Protein 2AHE (pdb70)

Organism: Homo sapiens (NCBI:txid9606)

Secondary structure (DSSP, 8-state):
---EEEEEEB-TTSSSB-S-HHHHHHHHHHHHHT---EEEEE-TTS--HHHHHHSTTPPSPEEEETTEEE--HHHHHHHHHHHS-TTTS---S-SSGGGGTTTTTHHHHHHHHHH---GGGHHHHHHHHHHHHHHHHHHHHS-----SBTTBSS--HHHHHHHHHHHHHHHHHHHHH-----TT-HHHHHHHHHHHT-HHHHTTSPPHHHHHHHTTTTSPP-PPP---

Sequence (228 aa):
EPLIELFVKAGSDGESIGNCPFSQRLFMILWLKGVVFSVTTVDLKRKPADLQNLAPGTHPPFITFNSEVKTDVNKIEEFLEEVLCPPKYLKLSPKHPESNTAGMDIFAKFSAYIKNSRPEANEALERGLLKTLQKLDEYLNSPLSTRKFLDGNEMTLADCNLLPKLHIVKVVAKKYRNFDIPKEMTGIWRYLTNAYSRDEFTNTCPSDKEVEIAYSDVAKRLPSKVPK

GO terms:
  GO:0005515 protein binding (F, IPI)
  GO:0005254 chloride channel activity (F, TAS)
  GO:0005813 centrosome (C, IDA)
  GO:0005886 plasma membrane (C, IDA)
  GO:0045177 apical part of cell (C, IDA)
  GO:0048471 perinuclear region of cytoplasm (C, IDA)
  GO:0005737 cytoplasm (C, IDA)
  GO:0005739 mitochondrion (C, IDA)
  GO:0005829 cytosol (C, IDA)
  GO:0005902 microvillus (C, IDA)
  GO:0005911 cell-cell junction (C, IDA)
  GO:0009986 cell surface (C, IDA)
  GO:0015630 microtubule cytoskeleton (C, IDA)
  GO:0016363 nuclear matrix (C, IDA)
  GO:0030496 midbody (C, IDA)
  GO:0030336 negative regulation of cell migration (P, IDA)
  GO:0070161 anchoring junction (C, EXP)
  GO:0005886 plasma membrane (C, EXP)
  GO:0015629 actin cytoskeleton (C, TAS)
  GO:0030154 cell differentiation (P, TAS)

Structure (mmCIF, N/CA/C/O backbone):
data_2AHE
#
_entry.id   2AHE
#
_cell.length_a   77.717
_cell.length_b   79.478
_cell.length_c   42.600
_cell.angle_alpha   90.00
_cell.angle_beta   90.00
_cell.angle_gamma   90.00
#
_symmetry.space_group_name_H-M   'P 21 21 2'
#
loop_
_entity.id
_entity.type
_entity.pdbx_description
1 polymer 'Chloride intracellular channel protein 4'
2 water water
#
loop_
_atom_site.group_PDB
_atom_site.id
_atom_site.type_symbol
_atom_site.label_atom_id
_atom_site.label_alt_id
_atom_site.label_comp_id
_atom_site.label_asym_id
_atom_site.label_entity_id
_atom_site.label_seq_id
_atom_site.pdbx_PDB_ins_code
_atom_site.Cartn_x
_atom_site.Cartn_y
_atom_site.Cartn_z
_atom_site.occupancy
_atom_site.B_iso_or_equiv
_atom_site.auth_seq_id
_atom_site.auth_comp_id
_atom_site.auth_asym_id
_atom_site.auth_atom_id
_atom_site.pdbx_PDB_model_num
ATOM 1 N N . GLU A 1 16 ? 62.140 16.722 52.576 1.00 38.01 16 GLU A N 1
ATOM 2 C CA . GLU A 1 16 ? 62.250 16.714 51.101 1.00 37.74 16 GLU A CA 1
ATOM 3 C C . GLU A 1 16 ? 62.746 18.053 50.622 1.00 37.28 16 GLU A C 1
ATOM 4 O O . GLU A 1 16 ? 62.689 19.039 51.361 1.00 38.82 16 GLU A O 1
ATOM 10 N N . PRO A 1 17 ? 63.207 18.120 49.367 1.00 35.51 17 PRO A N 1
ATOM 11 C CA . PRO A 1 17 ? 63.614 19.404 48.839 1.00 34.45 17 PRO A CA 1
ATOM 12 C C . PRO A 1 17 ? 62.414 20.330 48.628 1.00 33.47 17 PRO A C 1
ATOM 13 O O . PRO A 1 17 ? 61.281 19.879 48.597 1.00 34.14 17 PRO A O 1
ATOM 17 N N . LEU A 1 18 ? 62.673 21.618 48.616 1.00 32.90 18 LEU A N 1
ATOM 18 C CA . LEU A 1 18 ? 61.662 22.631 48.351 1.00 32.27 18 LEU A CA 1
ATOM 19 C C . LEU A 1 18 ? 61.583 22.895 46.845 1.00 31.49 18 LEU A C 1
ATOM 20 O O . LEU A 1 18 ? 62.515 23.446 46.258 1.00 30.74 18 LEU A O 1
ATOM 25 N N . ILE A 1 19 ? 60.453 22.508 46.239 1.00 29.62 19 ILE A N 1
ATOM 26 C CA . ILE A 1 19 ? 60.247 22.604 44.780 1.00 29.40 19 ILE A CA 1
ATOM 27 C C . ILE A 1 19 ? 59.029 23.466 44.425 1.00 28.74 19 ILE A C 1
ATOM 28 O O . ILE A 1 19 ? 57.913 23.202 44.893 1.00 28.39 19 ILE A O 1
ATOM 33 N N . GLU A 1 20 ? 59.244 24.467 43.567 1.00 27.58 20 GLU A N 1
ATOM 34 C CA . GLU A 1 20 ? 58.177 25.267 43.010 1.00 28.61 20 GLU A CA 1
ATOM 35 C C . GLU A 1 20 ? 58.281 25.172 41.472 1.00 27.62 20 GLU A C 1
ATOM 36 O O . GLU A 1 20 ? 59.360 25.401 40.907 1.00 27.38 20 GLU A O 1
ATOM 42 N N . LEU A 1 21 ? 57.168 24.849 40.842 1.00 27.04 21 LEU A N 1
ATOM 43 C CA . LEU A 1 21 ? 57.024 24.748 39.429 1.00 27.10 21 LEU A CA 1
ATOM 44 C C . LEU A 1 21 ? 56.319 25.996 38.929 1.00 26.38 21 LEU A C 1
ATOM 45 O O . LEU A 1 21 ? 55.220 26.371 39.408 1.00 25.48 21 LEU A O 1
ATOM 50 N N . PHE A 1 22 ? 56.946 26.664 37.971 1.00 26.11 22 PHE A N 1
ATOM 51 C CA . PHE A 1 22 ? 56.346 27.835 37.347 1.00 27.44 22 PHE A CA 1
ATOM 52 C C . PHE A 1 22 ? 55.917 27.485 35.955 1.00 27.56 22 PHE A C 1
ATOM 53 O O . PHE A 1 22 ? 56.764 27.076 35.131 1.00 26.16 22 PHE A O 1
ATOM 61 N N . VAL A 1 23 ? 54.622 27.697 35.691 1.00 28.40 23 VAL A N 1
ATOM 62 C CA . VAL A 1 23 ? 54.011 27.317 34.410 1.00 29.82 23 VAL A CA 1
ATOM 63 C C . VAL A 1 23 ? 53.362 28.518 33.743 1.00 31.26 23 VAL A C 1
ATOM 64 O O . VAL A 1 23 ? 53.087 29.545 34.368 1.00 30.04 23 VAL A O 1
ATOM 68 N N . LYS A 1 24 ? 53.111 28.388 32.444 1.00 33.27 24 LYS A N 1
ATOM 69 C CA . LYS A 1 24 ? 52.380 29.410 31.697 1.00 33.21 24 LYS A CA 1
ATOM 70 C C . LYS A 1 24 ? 50.919 29.523 32.120 1.00 33.24 24 LYS A C 1
ATOM 71 O O . LYS A 1 24 ? 50.195 28.510 32.166 1.00 32.43 24 LYS A O 1
ATOM 77 N N . ALA A 1 25 ? 50.484 30.761 32.389 1.00 33.77 25 ALA A N 1
ATOM 78 C CA . ALA A 1 25 ? 49.085 31.070 32.645 1.00 33.90 25 ALA A CA 1
ATOM 79 C C . ALA A 1 25 ? 48.245 31.060 31.386 1.00 33.71 25 ALA A C 1
ATOM 80 O O . ALA A 1 25 ? 48.742 31.345 30.284 1.00 33.63 25 ALA A O 1
ATOM 82 N N . GLY A 1 26 ? 46.971 30.751 31.576 1.00 33.70 26 GLY A N 1
ATOM 83 C CA . GLY A 1 26 ? 45.985 30.752 30.530 1.00 35.24 26 GLY A CA 1
ATOM 84 C C . GLY A 1 26 ? 45.415 32.130 30.232 1.00 35.67 26 GLY A C 1
ATOM 85 O O . GLY A 1 26 ? 45.912 33.138 30.728 1.00 35.81 26 GLY A O 1
ATOM 86 N N . SER A 1 27 ? 44.362 32.142 29.423 1.00 36.69 27 SER A N 1
ATOM 87 C CA . SER A 1 27 ? 43.871 33.369 28.788 1.00 37.94 27 SER A CA 1
ATOM 88 C C . SER A 1 27 ? 43.346 34.381 29.794 1.00 38.79 27 SER A C 1
ATOM 89 O O . SER A 1 27 ? 43.309 35.586 29.488 1.00 40.55 27 SER A O 1
ATOM 92 N N . ASP A 1 28 ? 42.925 33.909 30.969 1.00 39.16 28 ASP A N 1
ATOM 93 C CA . ASP A 1 28 ? 42.497 34.802 32.041 1.00 39.11 28 ASP A CA 1
ATOM 94 C C . ASP A 1 28 ? 43.655 35.296 32.930 1.00 39.65 28 ASP A C 1
ATOM 95 O O . ASP A 1 28 ? 43.409 35.962 33.948 1.00 40.76 28 ASP A O 1
ATOM 100 N N . GLY A 1 29 ? 44.903 34.981 32.553 1.00 38.31 29 GLY A N 1
ATOM 101 C CA . GLY A 1 29 ? 46.108 35.356 33.347 1.00 37.86 29 GLY A CA 1
ATOM 102 C C . GLY A 1 29 ? 46.332 34.618 34.673 1.00 37.39 29 GLY A C 1
ATOM 103 O O . GLY A 1 29 ? 47.313 34.883 35.379 1.00 36.45 29 GLY A O 1
ATOM 104 N N . GLU A 1 30 ? 45.437 33.689 35.008 1.00 36.47 30 GLU A N 1
ATOM 105 C CA . GLU A 1 30 ? 45.512 32.964 36.255 1.00 37.29 30 GLU A CA 1
ATOM 106 C C . GLU A 1 30 ? 45.480 31.417 36.098 1.00 36.60 30 GLU A C 1
ATOM 107 O O . GLU A 1 30 ? 46.198 30.701 36.825 1.00 35.90 30 GLU A O 1
ATOM 113 N N . SER A 1 31 ? 44.652 30.921 35.175 1.00 35.88 31 SER A N 1
ATOM 114 C CA . SER A 1 31 ? 44.451 29.476 34.982 1.00 35.17 31 SER A CA 1
ATOM 115 C C . SER A 1 31 ? 45.742 28.851 34.488 1.00 34.25 31 SER A C 1
ATOM 116 O O . SER A 1 31 ? 46.646 29.539 34.054 1.00 34.22 31 SER A O 1
ATOM 119 N N . ILE A 1 32 ? 45.839 27.528 34.541 1.00 34.33 32 ILE A N 1
ATOM 120 C CA . ILE A 1 32 ? 46.952 26.874 33.854 1.00 33.50 32 ILE A CA 1
ATOM 121 C C . ILE A 1 32 ? 46.736 26.917 32.337 1.00 31.61 32 ILE A C 1
ATOM 122 O O . ILE A 1 32 ? 45.731 26.489 31.838 1.00 33.80 32 ILE A O 1
ATOM 127 N N . GLY A 1 33 ? 47.676 27.504 31.622 1.00 30.73 33 GLY A N 1
ATOM 128 C CA . GLY A 1 33 ? 47.535 27.666 30.181 1.00 30.56 33 GLY A CA 1
ATOM 129 C C . GLY A 1 33 ? 47.997 26.477 29.346 1.00 29.58 33 GLY A C 1
ATOM 130 O O . GLY A 1 33 ? 48.490 25.477 29.868 1.00 28.01 33 GLY A O 1
ATOM 131 N N . ASN A 1 34 ? 47.884 26.628 28.028 1.00 28.42 34 ASN A N 1
ATOM 132 C CA . ASN A 1 34 ? 48.382 25.629 27.104 1.00 28.65 34 ASN A CA 1
ATOM 133 C C . ASN A 1 34 ? 49.899 25.607 27.044 1.00 27.86 34 ASN A C 1
ATOM 134 O O . ASN A 1 34 ? 50.528 26.619 26.732 1.00 28.59 34 ASN A O 1
ATOM 139 N N . CYS A 1 35 ? 50.501 24.441 27.325 1.00 27.26 35 CYS A N 1
ATOM 140 C CA . CYS A 1 35 ? 51.937 24.285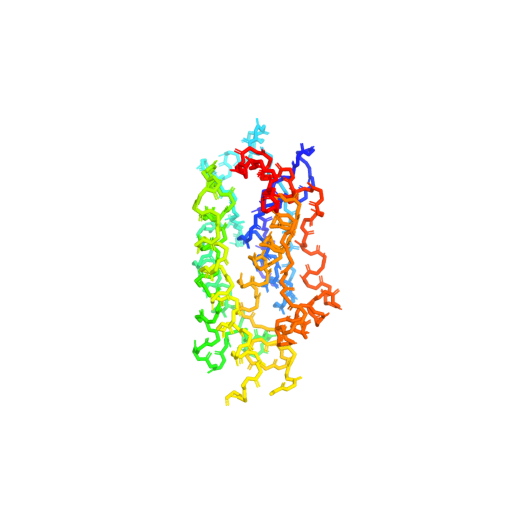 27.250 1.00 26.14 35 CYS A CA 1
ATOM 141 C C . CYS A 1 35 ? 52.250 22.821 27.583 1.00 24.47 35 CYS A C 1
ATOM 142 O O . CYS A 1 35 ? 52.072 22.433 28.740 1.00 23.90 35 CYS A O 1
ATOM 145 N N . PRO A 1 36 ? 52.689 22.033 26.587 1.00 23.54 36 PRO A N 1
ATOM 146 C CA . PRO A 1 36 ? 53.008 20.592 26.802 1.00 23.13 36 PRO A CA 1
ATOM 147 C C . PRO A 1 36 ? 54.222 20.379 27.684 1.00 23.27 36 PRO A C 1
ATOM 148 O O . PRO A 1 36 ? 54.334 19.334 28.328 1.00 22.54 36 PRO A O 1
ATOM 152 N N . PHE A 1 37 ? 55.107 21.374 27.758 1.00 21.51 37 PHE A N 1
ATOM 153 C CA . PHE A 1 37 ? 56.279 21.284 28.613 1.00 22.89 37 PHE A CA 1
ATOM 154 C C . PHE A 1 37 ? 55.938 21.482 30.086 1.00 22.09 37 PHE A C 1
ATOM 155 O O . PHE A 1 37 ? 56.458 20.783 30.936 1.00 20.19 37 PHE A O 1
ATOM 163 N N . SER A 1 38 ? 55.101 22.474 30.388 1.00 21.99 38 SER A N 1
ATOM 164 C CA . SER A 1 38 ? 54.573 22.667 31.727 1.00 22.05 38 SER A CA 1
ATOM 165 C C . SER A 1 38 ? 53.883 21.386 32.254 1.00 21.63 38 SER A C 1
ATOM 166 O O . SER A 1 38 ? 54.143 20.947 33.366 1.00 19.30 38 SER A O 1
ATOM 169 N N . GLN A 1 39 ? 53.027 20.832 31.425 1.00 19.64 39 GLN A N 1
ATOM 170 C CA . GLN A 1 39 ? 52.222 19.682 31.843 1.00 20.06 39 GLN A CA 1
ATOM 171 C C . GLN A 1 39 ? 53.124 18.496 32.099 1.00 18.88 39 GLN A C 1
ATOM 172 O O . GLN A 1 39 ? 52.929 17.796 33.088 1.00 19.97 39 GLN A O 1
ATOM 178 N N . ARG A 1 40 ? 54.094 18.256 31.225 1.00 19.30 40 ARG A N 1
ATOM 179 C CA . ARG A 1 40 ? 55.105 17.173 31.396 1.00 19.91 40 ARG A CA 1
ATOM 180 C C . ARG A 1 40 ? 55.749 17.290 32.783 1.00 20.03 40 ARG A C 1
ATOM 181 O O . ARG A 1 40 ? 55.864 16.315 33.523 1.00 19.61 40 ARG A O 1
ATOM 189 N N . LEU A 1 41 ? 56.230 18.505 33.128 1.00 19.70 41 LEU A N 1
ATOM 190 C CA . LEU A 1 41 ? 56.899 18.628 34.446 1.00 19.72 41 LEU A CA 1
ATOM 191 C C . LEU A 1 41 ? 55.957 18.449 35.634 1.00 18.08 41 LEU A C 1
ATOM 192 O O . LEU A 1 41 ? 56.330 17.878 36.632 1.00 18.97 41 LEU A O 1
ATOM 197 N N . PHE A 1 42 ? 54.770 18.987 35.529 1.00 20.10 42 PHE A N 1
ATOM 198 C CA . PHE A 1 42 ? 53.707 18.817 36.517 1.00 18.91 42 PHE A CA 1
ATOM 199 C C . PHE A 1 42 ? 53.449 17.291 36.722 1.00 19.46 42 PHE A C 1
ATOM 200 O O . PHE A 1 42 ? 53.497 16.831 37.840 1.00 18.49 42 PHE A O 1
ATOM 208 N N . MET A 1 43 ? 53.283 16.527 35.633 1.00 18.66 43 MET A N 1
ATOM 209 C CA . MET A 1 43 ? 53.108 15.073 35.664 1.00 20.07 43 MET A CA 1
ATOM 210 C C . MET A 1 43 ? 54.277 14.328 36.304 1.00 19.53 43 MET A C 1
ATOM 211 O O . MET A 1 43 ? 54.070 13.413 37.119 1.00 20.95 43 MET A O 1
ATOM 216 N N . ILE A 1 44 ? 55.491 14.755 36.009 1.00 20.30 44 ILE A N 1
ATOM 217 C CA . ILE A 1 44 ? 56.694 14.134 36.545 1.00 20.77 44 ILE A CA 1
ATOM 218 C C . ILE A 1 44 ? 56.703 14.303 38.071 1.00 20.29 44 ILE A C 1
ATOM 219 O O . ILE A 1 44 ? 56.887 13.345 38.815 1.00 20.64 44 ILE A O 1
ATOM 224 N N . LEU A 1 45 ? 56.484 15.530 38.531 1.00 20.56 45 LEU A N 1
ATOM 225 C CA . LEU A 1 45 ? 56.490 15.836 39.970 1.00 21.23 45 LEU A CA 1
ATOM 226 C C . LEU A 1 45 ? 55.371 15.082 40.698 1.00 21.65 45 LEU A C 1
ATOM 227 O O . LEU A 1 45 ? 55.598 14.507 41.768 1.00 20.39 45 LEU A O 1
ATOM 232 N N . TRP A 1 46 ? 54.196 15.005 40.054 1.00 21.44 46 TRP A N 1
ATOM 233 C CA . TRP A 1 46 ? 53.071 14.241 40.591 1.00 22.10 46 TRP A CA 1
ATOM 234 C C . TRP A 1 46 ? 53.495 12.781 40.769 1.00 22.13 46 TRP A C 1
ATOM 235 O O . TRP A 1 46 ? 53.333 12.207 41.866 1.00 20.76 46 TRP A O 1
ATOM 246 N N . LEU A 1 47 ? 53.962 12.181 39.684 1.00 21.81 47 LEU A N 1
ATOM 247 C CA . LEU A 1 47 ? 54.345 10.780 39.700 1.00 22.39 47 LEU A CA 1
ATOM 248 C C . LEU A 1 47 ? 55.436 10.4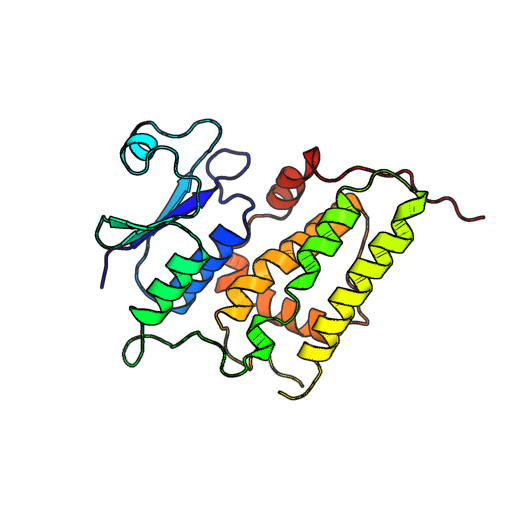86 40.727 1.00 22.78 47 LEU A C 1
ATOM 249 O O . LEU A 1 47 ? 55.408 9.418 41.359 1.00 23.45 47 LEU A O 1
ATOM 254 N N . LYS A 1 48 ? 56.399 11.388 40.894 1.00 21.49 48 LYS A N 1
ATOM 255 C CA . LYS A 1 48 ? 57.435 11.189 41.935 1.00 23.45 48 LYS A CA 1
ATOM 256 C C . LYS A 1 48 ? 56.871 11.218 43.368 1.00 24.15 48 LYS A C 1
ATOM 257 O O . LYS A 1 48 ? 57.498 10.658 44.287 1.00 25.77 48 LYS A O 1
ATOM 263 N N . GLY A 1 49 ? 55.753 11.926 43.575 1.00 24.79 49 GLY A N 1
ATOM 264 C CA . GLY A 1 49 ? 55.095 11.975 44.909 1.00 25.79 49 GLY A CA 1
ATOM 265 C C . GLY A 1 49 ? 55.767 12.909 45.917 1.00 27.11 49 GLY A C 1
ATOM 266 O O . GLY A 1 49 ? 55.549 12.787 47.140 1.00 27.73 49 GLY A O 1
ATOM 267 N N . VAL A 1 50 ? 56.572 13.840 45.415 1.00 25.60 50 VAL A N 1
ATOM 268 C CA . VAL A 1 50 ? 57.304 14.803 46.243 1.00 25.76 50 VAL A CA 1
ATOM 269 C C . VAL A 1 50 ? 56.376 15.986 46.504 1.00 25.32 50 VAL A C 1
ATOM 270 O O . VAL A 1 50 ? 55.473 16.251 45.705 1.00 24.68 50 VAL A O 1
ATOM 274 N N . VAL A 1 51 ? 56.574 16.695 47.619 1.00 24.57 51 VAL A N 1
ATOM 275 C CA . VAL A 1 51 ? 55.866 17.962 47.792 1.00 25.42 51 VAL A CA 1
ATOM 276 C C . VAL A 1 51 ? 56.385 18.952 46.721 1.00 25.64 51 VAL A C 1
ATOM 277 O O . VAL A 1 51 ? 57.572 18.975 46.454 1.00 26.76 51 VAL A O 1
ATOM 281 N N . PHE A 1 52 ? 55.470 19.682 46.101 1.00 25.68 52 PHE A N 1
ATOM 282 C CA . PHE A 1 52 ? 55.789 20.799 45.242 1.00 26.24 52 PHE A CA 1
ATOM 283 C C . PHE A 1 52 ? 54.653 21.798 45.261 1.00 27.18 52 PHE A C 1
ATOM 284 O O . PHE A 1 52 ? 53.516 21.468 45.628 1.00 28.21 52 PHE A O 1
ATOM 292 N N . SER A 1 53 ? 54.962 23.021 44.843 1.00 28.04 53 SER A N 1
ATOM 293 C CA . SER A 1 53 ? 53.951 24.021 44.609 1.00 28.50 53 SER A CA 1
ATOM 294 C C . SER A 1 53 ? 53.906 24.370 43.110 1.00 27.41 53 SER A C 1
ATOM 295 O O . SER A 1 53 ? 54.862 24.126 42.381 1.00 25.33 53 SER A O 1
ATOM 298 N N . VAL A 1 54 ? 52.805 24.964 42.678 1.00 27.64 54 VAL A N 1
ATOM 299 C CA . VAL A 1 54 ? 52.642 25.396 41.288 1.00 28.06 54 VAL A CA 1
ATOM 300 C C . VAL A 1 54 ? 52.209 26.868 41.219 1.00 28.40 54 VAL A C 1
ATOM 301 O O . VAL A 1 54 ? 51.236 27.280 41.892 1.00 28.03 54 VAL A O 1
ATOM 305 N N . THR A 1 55 ? 52.960 27.659 40.447 1.00 28.22 55 THR A N 1
ATOM 306 C CA . THR A 1 55 ? 52.666 29.065 40.220 1.00 29.36 55 THR A CA 1
ATOM 307 C C . THR A 1 55 ? 52.479 29.341 38.732 1.00 29.12 55 THR A C 1
ATOM 308 O O . THR A 1 55 ? 53.366 29.014 37.964 1.00 28.69 55 THR A O 1
ATOM 312 N N . THR A 1 56 ? 51.347 29.933 38.356 1.00 29.11 56 THR A N 1
ATOM 313 C CA . THR A 1 56 ? 51.113 30.334 36.978 1.00 31.01 56 THR A CA 1
ATOM 314 C C . THR A 1 56 ? 51.753 31.678 36.718 1.00 32.40 56 THR A C 1
ATOM 315 O O . THR A 1 56 ? 51.841 32.536 37.620 1.00 32.51 56 THR A O 1
ATOM 319 N N . VAL A 1 57 ? 52.193 31.885 35.478 1.00 33.28 57 VAL A N 1
ATOM 320 C CA . VAL A 1 57 ? 52.885 33.105 35.087 1.00 34.22 57 VAL A CA 1
ATOM 321 C C . VAL A 1 57 ? 52.229 33.678 33.843 1.00 36.05 57 VAL A C 1
ATOM 322 O O . VAL A 1 57 ? 52.241 33.028 32.798 1.00 35.39 57 VAL A O 1
ATOM 326 N N . ASP A 1 58 ? 51.669 34.888 33.958 1.00 37.47 58 ASP A N 1
ATOM 327 C CA . ASP A 1 58 ? 50.999 35.561 32.842 1.00 38.02 58 ASP A CA 1
ATOM 328 C C . ASP A 1 58 ? 52.034 36.343 32.075 1.00 38.84 58 ASP A C 1
ATOM 329 O O . ASP A 1 58 ? 52.510 37.393 32.523 1.00 38.58 58 ASP A O 1
ATOM 334 N N . LEU A 1 59 ? 52.342 35.855 30.886 1.00 40.08 59 LEU A N 1
ATOM 335 C CA . LEU A 1 59 ? 53.460 36.386 30.098 1.00 41.31 59 LEU A CA 1
ATOM 336 C C . LEU A 1 59 ? 53.166 37.772 29.527 1.00 41.71 59 LEU A C 1
ATOM 337 O O . LEU A 1 59 ? 54.090 38.471 29.114 1.00 42.79 59 LEU A O 1
ATOM 342 N N . LYS A 1 60 ? 51.896 38.150 29.474 1.00 42.68 60 LYS A N 1
ATOM 343 C CA . LYS A 1 60 ? 51.509 39.449 28.925 1.00 43.60 60 LYS A CA 1
ATOM 344 C C . LYS A 1 60 ? 51.545 40.515 30.021 1.00 43.73 60 LYS A C 1
ATOM 345 O O . LYS A 1 60 ? 51.505 41.711 29.726 1.00 44.27 60 LYS A O 1
ATOM 351 N N . ARG A 1 61 ? 51.630 40.072 31.275 1.00 43.48 61 ARG A N 1
ATOM 352 C CA . ARG A 1 61 ? 51.667 40.975 32.435 1.00 43.25 61 ARG A CA 1
ATOM 353 C C . ARG A 1 61 ? 52.566 40.375 33.516 1.00 41.76 61 ARG A C 1
ATOM 354 O O . ARG A 1 61 ? 52.120 40.194 34.661 1.00 41.14 61 ARG A O 1
ATOM 362 N N . LYS A 1 62 ? 53.813 40.044 33.161 1.00 40.71 62 LYS A N 1
ATOM 363 C CA . LYS A 1 62 ? 54.702 39.303 34.096 1.00 40.59 62 LYS A CA 1
ATOM 364 C C . LYS A 1 62 ? 54.922 40.137 35.376 1.00 39.36 62 LYS A C 1
ATOM 365 O O . LYS A 1 62 ? 55.301 41.319 35.293 1.00 39.45 62 LYS A O 1
ATOM 371 N N . PRO A 1 63 ? 54.680 39.530 36.549 1.00 38.05 63 PRO A N 1
ATOM 372 C CA . PRO A 1 63 ? 54.940 40.201 37.816 1.00 37.33 63 PRO A CA 1
ATOM 373 C C . PRO A 1 63 ? 56.410 40.611 37.994 1.00 35.85 63 PRO A C 1
ATOM 374 O O . PRO A 1 63 ? 57.335 39.795 37.740 1.00 33.83 63 PRO A O 1
ATOM 378 N N . ALA A 1 64 ? 56.594 41.864 38.421 1.00 34.77 64 ALA A N 1
ATOM 379 C CA . ALA A 1 64 ? 57.916 42.411 38.707 1.00 34.23 64 ALA A CA 1
ATOM 380 C C . ALA A 1 64 ? 58.752 41.487 39.591 1.00 33.09 64 ALA A C 1
ATOM 381 O O . ALA A 1 64 ? 59.960 41.333 39.357 1.00 32.80 64 ALA A O 1
ATOM 383 N N . ASP A 1 65 ? 58.122 40.859 40.586 1.00 32.48 65 ASP A N 1
ATOM 384 C CA . ASP A 1 65 ? 58.851 39.962 41.503 1.00 33.14 65 ASP A CA 1
ATOM 385 C C . ASP A 1 65 ? 59.386 38.710 40.806 1.00 33.04 65 ASP A C 1
ATOM 386 O O . ASP A 1 65 ? 60.487 38.241 41.110 1.00 32.64 65 ASP A O 1
ATOM 391 N N . LEU A 1 66 ? 58.628 38.187 39.843 1.00 33.31 66 LEU A N 1
ATOM 392 C CA . LEU A 1 66 ? 59.095 37.039 39.078 1.00 34.81 66 LEU A CA 1
ATOM 393 C C . LEU A 1 66 ? 60.199 37.422 38.109 1.00 34.50 66 LEU A C 1
ATOM 394 O O . LEU A 1 66 ? 61.151 36.682 37.945 1.00 35.08 66 LEU A O 1
ATOM 399 N N . GLN A 1 67 ? 60.106 38.585 37.474 1.00 35.00 67 GLN A N 1
ATOM 400 C CA . GLN A 1 67 ? 61.224 39.018 36.629 1.00 35.71 67 GLN A CA 1
ATOM 401 C C . GLN A 1 67 ? 62.501 39.148 37.489 1.00 35.66 67 GLN A C 1
ATOM 402 O O . GLN A 1 67 ? 63.600 38.860 37.022 1.00 36.44 67 GLN A O 1
ATOM 408 N N . ASN A 1 68 ? 62.361 39.549 38.745 1.00 35.28 68 ASN A N 1
ATOM 409 C CA . ASN A 1 68 ? 63.534 39.622 39.630 1.00 35.99 68 ASN A CA 1
ATOM 410 C C . ASN A 1 68 ? 64.104 38.236 39.956 1.00 36.62 68 ASN A C 1
ATOM 411 O O . ASN A 1 68 ? 65.308 38.043 39.901 1.00 36.57 68 ASN A O 1
ATOM 416 N N . LEU A 1 69 ? 63.226 37.290 40.282 1.00 36.30 69 LEU A N 1
ATOM 417 C CA . LEU A 1 69 ? 63.628 35.892 40.520 1.00 36.82 69 LEU A CA 1
ATOM 418 C C . LEU A 1 69 ? 64.307 35.226 39.308 1.00 36.22 69 LEU A C 1
ATOM 419 O O . LEU A 1 69 ? 65.288 34.522 39.448 1.00 36.61 69 LEU A O 1
ATOM 424 N N . ALA A 1 70 ? 63.742 35.394 38.121 1.00 36.80 70 ALA A N 1
ATOM 425 C CA . ALA A 1 70 ? 64.197 34.653 36.933 1.00 36.59 70 ALA A CA 1
ATOM 426 C C . ALA A 1 70 ? 64.181 35.574 35.717 1.00 36.27 70 ALA A C 1
ATOM 427 O O . ALA A 1 70 ? 63.295 35.494 34.862 1.00 35.75 70 ALA A O 1
ATOM 429 N N . PRO A 1 71 ? 65.160 36.487 35.640 1.00 36.94 71 PRO A N 1
ATOM 430 C CA . PRO A 1 71 ? 65.081 37.511 34.585 1.00 37.37 71 PRO A CA 1
ATOM 431 C C . PRO A 1 71 ? 64.976 36.958 33.186 1.00 37.04 71 PRO A C 1
ATOM 432 O O . PRO A 1 71 ? 65.835 36.202 32.755 1.00 37.01 71 PRO A O 1
ATOM 436 N N . GLY A 1 72 ? 63.896 37.288 32.501 1.00 38.23 72 GLY A N 1
ATOM 437 C CA . GLY A 1 72 ? 63.732 36.909 31.089 1.00 39.40 72 GLY A CA 1
ATOM 438 C C . GLY A 1 72 ? 63.495 35.426 30.836 1.00 40.29 72 GLY A C 1
ATOM 439 O O . GLY A 1 72 ? 63.524 34.987 29.686 1.00 40.98 72 GLY A O 1
ATOM 440 N N . THR A 1 73 ? 63.255 34.652 31.894 1.00 40.57 73 THR A N 1
ATOM 441 C CA . THR A 1 73 ? 63.058 33.212 31.735 1.00 40.57 73 THR A CA 1
ATOM 442 C C . THR A 1 73 ? 61.603 32.945 31.447 1.00 40.31 73 THR A C 1
ATOM 443 O O . THR A 1 73 ? 60.725 33.402 32.190 1.00 40.62 73 THR A O 1
ATOM 447 N N . HIS A 1 74 ? 61.341 32.219 30.369 1.00 40.13 74 HIS A N 1
ATOM 448 C CA . HIS A 1 74 ? 59.991 31.812 30.036 1.00 39.35 74 HIS A CA 1
ATOM 449 C C . HIS A 1 74 ? 59.662 30.482 30.727 1.00 37.36 74 HIS A C 1
ATOM 450 O O . HIS A 1 74 ? 60.524 29.600 30.895 1.00 36.58 74 HIS A O 1
ATOM 457 N N . PRO A 1 75 ? 58.425 30.363 31.193 1.00 35.67 75 PRO A N 1
ATOM 458 C CA . PRO A 1 75 ? 58.024 29.098 31.776 1.00 34.50 75 PRO A CA 1
ATOM 459 C C . PRO A 1 75 ? 58.048 27.967 30.720 1.00 31.92 75 PRO A C 1
ATOM 460 O O . PRO A 1 75 ? 57.908 28.236 29.518 1.00 30.84 75 PRO A O 1
ATOM 464 N N . PRO A 1 76 ? 58.182 26.704 31.162 1.00 29.56 76 PRO A N 1
ATOM 465 C CA . PRO A 1 76 ? 58.275 26.281 32.547 1.00 28.31 76 PRO A CA 1
ATOM 466 C C . PRO A 1 76 ? 59.675 26.257 33.063 1.00 26.57 76 PRO A C 1
ATOM 467 O O . PRO A 1 76 ? 60.628 25.948 32.324 1.00 26.45 76 PRO A O 1
ATOM 471 N N . PHE A 1 77 ? 59.796 26.502 34.356 1.00 25.97 77 PHE A N 1
ATOM 472 C CA . PHE A 1 77 ? 61.023 26.322 35.069 1.00 26.29 77 PHE A CA 1
ATOM 473 C C . PHE A 1 77 ? 6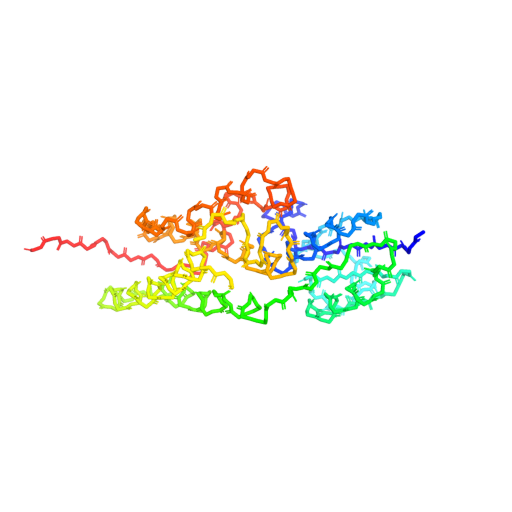0.655 25.967 36.500 1.00 25.98 77 PHE A C 1
ATOM 474 O O . PHE A 1 77 ? 59.485 26.038 36.892 1.00 25.61 77 PHE A O 1
ATOM 482 N N . ILE A 1 78 ? 61.630 25.536 37.267 1.00 26.22 78 ILE A N 1
ATOM 483 C CA . ILE A 1 78 ? 61.405 25.302 38.689 1.00 26.49 78 ILE A CA 1
ATOM 484 C C . ILE A 1 78 ? 62.430 26.072 39.516 1.00 28.38 78 ILE A C 1
ATOM 485 O O . ILE A 1 78 ? 63.388 26.629 38.969 1.00 28.30 78 ILE A O 1
ATOM 490 N N . THR A 1 79 ? 62.185 26.093 40.821 1.00 27.55 79 THR A N 1
ATOM 491 C CA . THR A 1 79 ? 63.241 26.298 41.799 1.00 29.87 79 THR A CA 1
ATOM 492 C C . THR A 1 79 ? 63.327 25.020 42.598 1.00 30.49 79 THR A C 1
ATOM 493 O O . THR A 1 79 ? 62.304 24.379 42.906 1.00 30.09 79 THR A O 1
ATOM 497 N N . PHE A 1 80 ? 64.553 24.647 42.918 1.00 31.69 80 PHE A N 1
ATOM 498 C CA . PHE A 1 80 ? 64.857 23.512 43.722 1.00 32.65 80 PHE A CA 1
ATOM 499 C C . PHE A 1 80 ? 65.754 24.057 44.835 1.00 33.87 80 PHE A C 1
ATOM 500 O O . PHE A 1 80 ? 66.879 24.521 44.587 1.00 34.38 80 PHE A O 1
ATOM 508 N N . ASN A 1 81 ? 65.251 23.992 46.061 1.00 34.88 81 ASN A N 1
ATOM 509 C CA . ASN A 1 81 ? 65.897 24.626 47.211 1.00 35.86 81 ASN A CA 1
ATOM 510 C C . ASN A 1 81 ? 66.363 26.036 46.910 1.00 36.80 81 ASN A C 1
ATOM 511 O O . ASN A 1 81 ? 67.500 26.452 47.257 1.00 36.15 81 ASN A O 1
ATOM 516 N N . SER A 1 82 ? 65.440 26.761 46.274 1.00 37.51 82 SER A N 1
ATOM 517 C CA . SER A 1 82 ? 65.558 28.181 45.972 1.00 38.34 82 SER A CA 1
ATOM 518 C C . SER A 1 82 ? 66.409 28.490 44.744 1.00 38.34 82 SER A C 1
ATOM 519 O O . SER A 1 82 ? 66.500 29.645 44.353 1.00 39.90 82 SER A O 1
ATOM 522 N N . GLU A 1 83 ? 66.996 27.471 44.128 1.00 38.01 83 GLU A N 1
ATOM 523 C CA . GLU A 1 83 ? 67.823 27.641 42.935 1.00 38.26 83 GLU A CA 1
ATOM 524 C C . GLU A 1 83 ? 66.989 27.442 41.678 1.00 36.73 83 GLU A C 1
ATOM 525 O O . GLU A 1 83 ? 66.287 26.429 41.561 1.00 35.99 83 GLU A O 1
ATOM 531 N N . VAL A 1 84 ? 67.052 28.408 40.768 1.00 35.85 84 VAL A N 1
ATOM 532 C CA . VAL A 1 84 ? 66.317 28.344 39.494 1.00 35.23 84 VAL A CA 1
ATOM 533 C C . VAL A 1 84 ? 66.953 27.325 38.555 1.00 35.35 84 VAL A C 1
ATOM 534 O O . VAL A 1 84 ? 68.177 27.320 38.358 1.00 34.14 84 VAL A O 1
ATOM 538 N N . LYS A 1 85 ? 66.117 26.455 37.977 1.00 33.68 85 LYS A N 1
ATOM 539 C CA . LYS A 1 85 ? 66.553 25.482 37.007 1.00 34.70 85 LYS A CA 1
ATOM 540 C C . LYS A 1 85 ? 65.657 25.571 35.781 1.00 34.33 85 LYS A C 1
ATOM 541 O O . LYS A 1 85 ? 64.441 25.674 35.905 1.00 32.12 85 LYS A O 1
ATOM 547 N N . THR A 1 86 ? 66.278 25.579 34.602 1.00 33.18 86 THR A N 1
ATOM 548 C CA . THR A 1 86 ? 65.578 25.822 33.354 1.00 31.96 86 THR A CA 1
ATOM 549 C C . THR A 1 86 ? 65.851 24.689 32.362 1.00 30.64 86 THR A C 1
ATOM 550 O O . THR A 1 86 ? 66.707 23.850 32.599 1.00 28.63 86 THR A O 1
ATOM 554 N N . ASP A 1 87 ? 65.101 24.702 31.264 1.00 29.74 87 ASP A N 1
ATOM 555 C CA . ASP A 1 87 ? 65.146 23.720 30.186 1.00 29.44 87 ASP A CA 1
ATOM 556 C C . ASP A 1 87 ? 64.407 22.450 30.625 1.00 28.07 87 ASP A C 1
ATOM 557 O O . ASP A 1 87 ? 64.896 21.687 31.422 1.00 26.36 87 ASP A O 1
ATOM 562 N N . VAL A 1 88 ? 63.246 22.248 30.043 1.00 27.74 88 VAL A N 1
ATOM 563 C CA . VAL A 1 88 ? 62.410 21.093 30.389 1.00 27.08 88 VAL A CA 1
ATOM 564 C C . VAL A 1 88 ? 63.156 19.734 30.365 1.00 26.07 88 VAL A C 1
ATOM 565 O O . VAL A 1 88 ? 62.998 18.900 31.259 1.00 24.29 88 VAL A O 1
ATOM 569 N N . ASN A 1 89 ? 63.998 19.507 29.357 1.00 25.29 89 ASN A N 1
ATOM 570 C CA . ASN A 1 89 ? 64.706 18.245 29.291 1.00 25.81 89 ASN A CA 1
ATOM 571 C C . ASN A 1 89 ? 65.727 18.048 30.411 1.00 26.62 89 ASN A C 1
ATOM 572 O O . ASN A 1 89 ? 65.910 16.919 30.942 1.00 24.60 89 ASN A O 1
ATOM 577 N N . LYS A 1 90 ? 66.408 19.134 30.770 1.00 25.85 90 LYS A N 1
ATOM 578 C CA . LYS A 1 90 ? 67.407 19.105 31.824 1.00 27.09 90 LYS A CA 1
ATOM 579 C C . LYS A 1 90 ? 66.767 18.988 33.193 1.00 25.25 90 LYS A C 1
ATOM 580 O O . LYS A 1 90 ? 67.314 18.316 34.071 1.00 26.33 90 LYS A O 1
ATOM 586 N N . ILE A 1 91 ? 65.646 19.675 33.373 1.00 25.59 91 ILE A N 1
ATOM 587 C CA . ILE A 1 91 ? 64.873 19.580 34.601 1.00 25.59 91 ILE A CA 1
ATOM 588 C C . ILE A 1 91 ? 64.375 18.140 34.772 1.00 25.87 91 ILE A C 1
ATOM 589 O O . ILE A 1 91 ? 64.473 17.572 35.860 1.00 25.79 91 ILE A O 1
ATOM 594 N N . GLU A 1 92 ? 63.823 17.561 33.709 1.00 25.67 92 GLU A N 1
ATOM 595 C CA . GLU A 1 92 ? 63.388 16.161 33.742 1.00 26.34 92 GLU A CA 1
ATOM 596 C C . GLU A 1 92 ? 64.526 15.191 34.157 1.00 26.13 92 GLU A C 1
ATOM 597 O O . GLU A 1 92 ? 64.368 14.339 35.045 1.00 25.74 92 GLU A O 1
ATOM 603 N N . GLU A 1 93 ? 65.683 15.320 33.521 1.00 25.18 93 GLU A N 1
ATOM 604 C CA . GLU A 1 93 ? 66.829 14.480 33.824 1.00 26.92 93 GLU A CA 1
ATOM 605 C C . GLU A 1 93 ? 67.289 14.635 35.290 1.00 26.28 93 GLU A C 1
ATOM 606 O O . GLU A 1 93 ? 67.590 13.640 35.974 1.00 26.41 93 GLU A O 1
ATOM 612 N N . PHE A 1 94 ? 67.315 15.871 35.756 1.00 26.33 94 PHE A N 1
ATOM 613 C CA . PHE A 1 94 ? 67.686 16.180 37.140 1.00 26.79 94 PHE A CA 1
ATOM 614 C C . PHE A 1 94 ? 66.700 15.569 38.144 1.00 26.35 94 PHE A C 1
ATOM 615 O O . PHE A 1 94 ? 67.101 14.954 39.124 1.00 27.49 94 PHE A O 1
ATOM 623 N N . LEU A 1 95 ? 65.419 15.771 37.896 1.00 26.54 95 LEU A N 1
ATOM 624 C CA . LEU A 1 95 ? 64.381 15.222 38.796 1.00 26.93 95 LEU A CA 1
ATOM 625 C C . LEU A 1 95 ? 64.461 13.692 38.837 1.00 26.68 95 LEU A C 1
ATOM 626 O O . LEU A 1 95 ? 64.423 13.103 39.937 1.00 28.01 95 LEU A O 1
ATOM 631 N N . GLU A 1 96 ? 64.649 13.041 37.684 1.00 26.65 96 GLU A N 1
ATOM 632 C CA . GLU A 1 96 ? 64.751 11.565 37.623 1.00 26.53 96 GLU A CA 1
ATOM 633 C C . GLU A 1 96 ? 65.996 11.094 38.388 1.00 27.62 96 GLU A C 1
ATOM 634 O O . GLU A 1 96 ? 65.934 10.131 39.138 1.00 27.22 96 GLU A O 1
ATOM 640 N N . GLU A 1 97 ? 67.110 11.801 38.221 1.00 27.46 97 GLU A N 1
ATOM 641 C CA . GLU A 1 97 ? 68.343 11.441 38.877 1.00 28.63 97 GLU A CA 1
ATOM 642 C C . GLU A 1 97 ? 68.289 11.570 40.399 1.00 28.33 97 GLU A C 1
ATOM 643 O O . GLU A 1 97 ? 68.705 10.637 41.125 1.00 28.59 97 GLU A O 1
ATOM 649 N N . VAL A 1 98 ? 67.791 12.705 40.871 1.00 29.04 98 VAL A N 1
ATOM 650 C CA . VAL A 1 98 ? 67.881 13.100 42.272 1.00 29.52 98 VAL A CA 1
ATOM 651 C C . VAL A 1 98 ? 66.771 12.439 43.082 1.00 30.03 98 VAL A C 1
ATOM 652 O O . VAL A 1 98 ? 66.988 12.055 44.228 1.00 29.65 98 VAL A O 1
ATOM 656 N N . LEU A 1 99 ? 65.603 12.289 42.457 1.00 29.12 99 LEU A N 1
ATOM 657 C CA . LEU A 1 99 ? 64.400 11.774 43.132 1.00 29.66 99 LEU A CA 1
ATOM 658 C C . LEU A 1 99 ? 64.283 10.306 42.692 1.00 29.95 99 LEU A C 1
ATOM 659 O O . LEU A 1 99 ? 63.498 9.971 41.823 1.00 30.29 99 LEU A O 1
ATOM 664 N N . CYS A 1 100 ? 65.134 9.450 43.265 1.00 29.90 100 CYS A N 1
ATOM 665 C CA . CYS A 1 100 ? 65.424 8.116 42.736 1.00 31.18 100 CYS A CA 1
ATOM 666 C C . CYS A 1 100 ? 65.146 7.028 43.775 1.00 31.05 100 CYS A C 1
ATOM 667 O O . CYS A 1 100 ? 64.883 7.351 44.928 1.00 30.86 100 CYS A O 1
ATOM 670 N N . PRO A 1 101 ? 65.076 5.767 43.335 1.00 32.21 101 PRO A N 1
ATOM 671 C CA . PRO A 1 101 ? 64.966 4.663 44.290 1.00 32.49 101 PRO A CA 1
ATOM 672 C C . PRO A 1 101 ? 66.114 4.623 45.296 1.00 33.26 101 PRO A C 1
ATOM 673 O O . PRO A 1 101 ? 67.226 5.137 45.019 1.00 34.15 101 PRO A O 1
ATOM 677 N N . PRO A 1 102 ? 65.849 4.063 46.478 1.00 32.71 102 PRO A N 1
ATOM 678 C CA . PRO A 1 102 ? 64.579 3.381 46.855 1.00 32.82 102 PRO A CA 1
ATOM 679 C C . PRO A 1 102 ? 63.389 4.301 47.250 1.00 32.13 102 PRO A C 1
ATOM 680 O O . PRO A 1 102 ? 62.235 3.889 47.140 1.00 31.36 102 PRO A O 1
ATOM 684 N N . LYS A 1 103 ? 63.652 5.521 47.681 1.00 31.39 103 LYS A N 1
ATOM 685 C CA . LYS A 1 103 ? 62.610 6.351 48.228 1.00 31.54 103 LYS A CA 1
ATOM 686 C C . LYS A 1 103 ? 61.517 6.716 47.217 1.00 30.56 103 LYS A C 1
ATOM 687 O O . LYS A 1 103 ? 60.361 6.768 47.585 1.00 30.71 103 LYS A O 1
ATOM 693 N N . TYR A 1 104 ? 61.910 6.994 45.979 1.00 28.67 104 TYR A N 1
ATOM 694 C CA . TYR A 1 104 ? 61.012 7.436 44.913 1.00 29.14 104 TYR A CA 1
ATOM 695 C C . TYR A 1 104 ? 60.977 6.425 43.767 1.00 28.40 104 TYR A C 1
ATOM 696 O O . TYR A 1 104 ? 61.870 5.611 43.643 1.00 28.00 104 TYR A O 1
ATOM 705 N N . LEU A 1 105 ? 59.944 6.483 42.923 1.00 26.29 105 LEU A N 1
ATOM 706 C CA . LEU A 1 105 ? 59.817 5.593 41.784 1.00 27.06 105 LEU A CA 1
ATOM 707 C C . LEU A 1 105 ? 60.767 6.090 40.687 1.00 25.75 105 LEU A C 1
ATOM 708 O O . LEU A 1 105 ? 60.784 7.255 40.399 1.00 25.43 105 LEU A O 1
ATOM 713 N N . LYS A 1 106 ? 61.558 5.188 40.131 1.00 26.75 106 LYS A N 1
ATOM 714 C CA . LYS A 1 106 ? 62.212 5.402 38.862 1.00 27.16 106 LYS A CA 1
ATOM 715 C C . LYS A 1 106 ? 61.176 5.514 37.749 1.00 26.46 106 LYS A C 1
ATOM 716 O O . LYS A 1 106 ? 60.362 4.588 37.525 1.00 26.52 106 LYS A O 1
ATOM 722 N N . LEU A 1 107 ? 61.182 6.650 37.054 1.00 24.95 107 LEU A N 1
ATOM 723 C CA . LEU A 1 107 ? 60.228 6.850 35.944 1.00 24.19 107 LEU A CA 1
ATOM 724 C C . LEU A 1 107 ? 60.791 6.660 34.517 1.00 25.09 107 LEU A C 1
ATOM 725 O O . LEU A 1 107 ? 60.060 6.717 33.538 1.00 23.59 107 LEU A O 1
ATOM 730 N N . SER A 1 108 ? 62.089 6.425 34.368 1.00 25.44 108 SER A N 1
ATOM 731 C CA . SER A 1 108 ? 62.654 6.174 33.024 1.00 26.10 108 SER A CA 1
ATOM 732 C C . SER A 1 108 ? 62.083 4.897 32.419 1.00 25.13 108 SER A C 1
ATOM 733 O O . SER A 1 108 ? 61.989 3.918 33.107 1.00 25.57 108 SER A O 1
ATOM 736 N N . PRO A 1 109 ? 61.701 4.908 31.132 1.00 25.72 109 PRO A N 1
ATOM 737 C CA . PRO A 1 109 ? 61.267 3.675 30.489 1.00 26.74 109 PRO A CA 1
ATOM 738 C C . PRO A 1 109 ? 62.357 2.577 30.478 1.00 26.95 109 PRO A C 1
ATOM 739 O O . PRO A 1 109 ? 63.568 2.870 30.495 1.00 25.83 109 PRO A O 1
ATOM 743 N N . LYS A 1 110 ? 61.887 1.338 30.495 1.00 28.09 110 LYS A N 1
ATOM 744 C CA . LYS A 1 110 ? 62.745 0.164 30.400 1.00 29.33 110 LYS A CA 1
ATOM 745 C C . LYS A 1 110 ? 63.109 -0.083 28.972 1.00 29.63 110 LYS A C 1
ATOM 746 O O . LYS A 1 110 ? 64.173 -0.614 28.687 1.00 31.26 110 LYS A O 1
ATOM 752 N N . HIS A 1 111 ? 62.231 0.311 28.060 1.00 29.15 111 HIS A N 1
ATOM 753 C CA . HIS A 1 111 ? 62.405 0.054 26.636 1.00 30.67 111 HIS A CA 1
ATOM 754 C C . HIS A 1 111 ? 62.694 1.361 25.905 1.00 31.57 111 HIS A C 1
ATOM 755 O O . HIS A 1 111 ? 61.863 2.297 25.918 1.00 30.29 111 HIS A O 1
ATOM 762 N N . PRO A 1 112 ? 63.859 1.434 25.251 1.00 31.70 112 PRO A N 1
ATOM 763 C CA . PRO A 1 112 ? 64.253 2.715 24.669 1.00 31.20 112 PRO A CA 1
ATOM 764 C C . PRO A 1 112 ? 63.313 3.155 23.578 1.00 30.39 112 PRO A C 1
ATOM 765 O O . PRO A 1 112 ? 63.170 4.345 23.379 1.00 30.28 112 PRO A O 1
ATOM 769 N N . GLU A 1 113 ? 62.626 2.221 22.916 1.00 30.05 113 GLU A N 1
ATOM 770 C CA . GLU A 1 113 ? 61.687 2.602 21.874 1.00 29.59 113 GLU A CA 1
ATOM 771 C C . GLU A 1 113 ? 60.503 3.410 22.463 1.00 26.37 113 GLU A C 1
ATOM 772 O O . GLU A 1 113 ? 59.832 4.134 21.741 1.00 26.48 113 GLU A O 1
ATOM 778 N N . SER A 1 114 ? 60.263 3.286 23.779 1.00 25.17 114 SER A N 1
ATOM 779 C CA . SER A 1 114 ? 59.211 4.036 24.400 1.00 24.72 114 SER A CA 1
ATOM 780 C C . SER A 1 114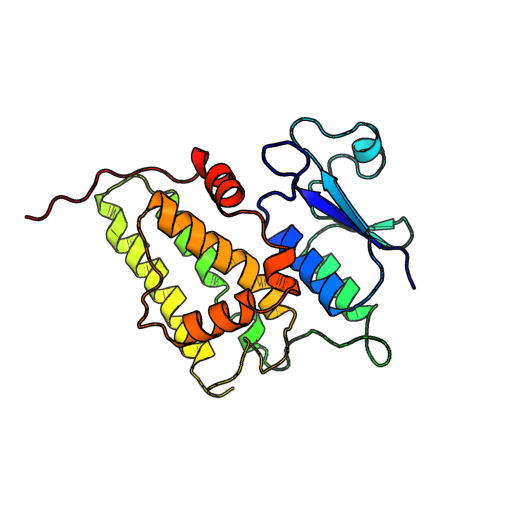 ? 59.510 5.540 24.341 1.00 24.64 114 SER A C 1
ATOM 781 O O . SER A 1 114 ? 58.598 6.362 24.291 1.00 23.28 114 SER A O 1
ATOM 784 N N . ASN A 1 115 ? 60.794 5.867 24.344 1.00 25.30 115 ASN A N 1
ATOM 785 C CA . ASN A 1 115 ? 61.232 7.272 24.347 1.00 26.85 115 ASN A CA 1
ATOM 786 C C . ASN A 1 115 ? 61.097 8.003 23.012 1.00 27.17 115 ASN A C 1
ATOM 787 O O . ASN A 1 115 ? 61.110 9.241 23.008 1.00 29.50 115 ASN A O 1
ATOM 792 N N . THR A 1 116 ? 61.007 7.258 21.908 1.00 25.90 116 THR A N 1
ATOM 793 C CA . THR A 1 116 ? 60.875 7.793 20.565 1.00 25.44 116 THR A CA 1
ATOM 794 C C . THR A 1 116 ? 59.473 7.611 19.977 1.00 23.86 116 THR A C 1
ATOM 795 O O . THR A 1 116 ? 59.084 8.341 19.053 1.00 24.00 116 THR A O 1
ATOM 799 N N . ALA A 1 117 ? 58.692 6.656 20.493 1.00 23.30 117 ALA A N 1
ATOM 800 C CA . ALA A 1 117 ? 57.335 6.443 20.010 1.00 22.99 117 ALA A CA 1
ATOM 801 C C . ALA A 1 117 ? 56.482 7.762 19.999 1.00 21.42 117 ALA A C 1
ATOM 802 O O . ALA A 1 117 ? 56.330 8.425 21.052 1.00 23.28 117 ALA A O 1
ATOM 804 N N . GLY A 1 118 ? 55.899 8.064 18.831 1.00 21.30 118 GLY A N 1
ATOM 805 C CA . GLY A 1 118 ? 55.016 9.229 18.686 1.00 21.40 118 GLY A CA 1
ATOM 806 C C . GLY A 1 118 ? 55.708 10.567 18.708 1.00 21.16 118 GLY A C 1
ATOM 807 O O . GLY A 1 118 ? 55.061 11.578 18.553 1.00 20.51 118 GLY A O 1
ATOM 808 N N . MET A 1 119 ? 57.041 10.587 18.774 1.00 22.87 119 MET A N 1
ATOM 809 C CA . MET A 1 119 ? 57.751 11.891 18.890 1.00 22.73 119 MET A CA 1
ATOM 810 C C . MET A 1 119 ? 57.748 12.694 17.566 1.00 22.71 119 MET A C 1
ATOM 811 O O . MET A 1 119 ? 57.993 13.886 17.584 1.00 22.37 119 MET A O 1
ATOM 816 N N . ASP A 1 120 ? 57.383 12.039 16.466 1.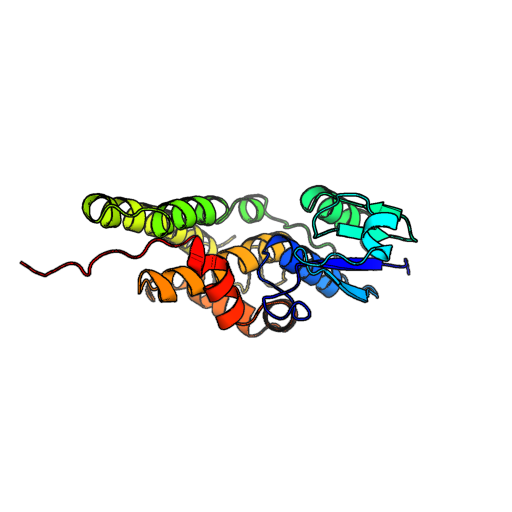00 22.79 120 ASP A N 1
ATOM 817 C CA . ASP A 1 120 ? 57.245 12.679 15.173 1.00 23.49 120 ASP A CA 1
ATOM 818 C C . ASP A 1 120 ? 55.856 13.275 14.889 1.00 22.89 120 ASP A C 1
ATOM 819 O O . ASP A 1 120 ? 55.642 13.970 13.858 1.00 21.76 120 ASP A O 1
ATOM 824 N N . ILE A 1 121 ? 54.876 12.982 15.763 1.00 21.00 121 ILE A N 1
ATOM 825 C CA . ILE A 1 121 ? 53.469 13.386 15.506 1.00 20.94 121 ILE A CA 1
ATOM 826 C C . ILE A 1 121 ? 53.292 14.906 15.534 1.00 21.06 121 ILE A C 1
ATOM 827 O O . ILE A 1 121 ? 52.623 15.503 14.681 1.00 19.97 121 ILE A O 1
ATOM 832 N N . PHE A 1 122 ? 53.887 15.548 16.531 1.00 22.27 122 PHE A N 1
ATOM 833 C CA . PHE A 1 122 ? 53.611 16.974 16.752 1.00 22.21 122 PHE A CA 1
ATOM 834 C C . PHE A 1 122 ? 53.973 17.836 15.551 1.00 22.63 122 PHE A C 1
ATOM 835 O O . PHE A 1 122 ? 53.183 18.737 15.133 1.00 22.41 122 PHE A O 1
ATOM 843 N N . ALA A 1 123 ? 55.073 17.497 14.910 1.00 22.06 123 ALA A N 1
ATOM 844 C CA . ALA A 1 123 ? 55.504 18.340 13.765 1.00 23.17 123 ALA A CA 1
ATOM 845 C C . ALA A 1 123 ? 54.577 18.189 12.555 1.00 22.64 123 ALA A C 1
ATOM 846 O O . ALA A 1 123 ? 54.262 19.187 11.858 1.00 24.80 123 ALA A O 1
ATOM 848 N N . LYS A 1 124 ? 54.090 16.968 12.322 1.00 22.23 124 LYS A N 1
ATOM 849 C CA . LYS A 1 124 ? 53.073 16.743 11.246 1.00 22.49 124 LYS A CA 1
ATOM 850 C C . LYS A 1 124 ? 51.796 17.475 11.559 1.00 21.73 124 LYS A C 1
ATOM 851 O O . LYS A 1 124 ? 51.216 18.118 10.708 1.00 21.29 124 LYS A O 1
ATOM 857 N N . PHE A 1 125 ? 51.358 17.429 12.817 1.00 20.66 125 PHE A N 1
ATOM 858 C CA . PHE A 1 125 ? 50.208 18.186 13.261 1.00 21.71 125 PHE A CA 1
ATOM 859 C C . PHE A 1 125 ? 50.367 19.682 13.033 1.00 22.14 125 PHE A C 1
ATOM 860 O O . PHE A 1 125 ? 49.445 20.354 12.522 1.00 23.42 125 PHE A O 1
ATOM 868 N N . SER A 1 126 ? 51.496 20.195 13.459 1.00 22.53 126 SER A N 1
ATOM 869 C CA . SER A 1 126 ? 51.759 21.631 13.357 1.00 24.56 126 SER A CA 1
ATOM 870 C C . SER A 1 126 ? 51.664 22.117 11.900 1.00 25.47 126 SER A C 1
ATOM 871 O O . SER A 1 126 ? 50.980 23.106 11.629 1.00 26.69 126 SER A O 1
ATOM 874 N N . ALA A 1 127 ? 52.313 21.414 10.967 1.00 26.25 127 ALA A N 1
ATOM 875 C CA . ALA A 1 127 ? 52.225 21.733 9.531 1.00 26.74 127 ALA A CA 1
ATOM 876 C C . ALA A 1 127 ? 50.780 21.679 9.002 1.00 27.62 127 ALA A C 1
ATOM 877 O O . ALA A 1 127 ? 50.336 22.588 8.260 1.00 28.25 127 ALA A O 1
ATOM 879 N N . TYR A 1 128 ? 50.055 20.604 9.361 1.00 26.06 128 TYR A N 1
ATOM 880 C CA . TYR A 1 128 ? 48.666 20.426 8.998 1.00 25.78 128 TYR A CA 1
ATOM 881 C C . TYR A 1 128 ? 47.788 21.572 9.426 1.00 25.48 128 TYR A C 1
ATOM 882 O O . TYR A 1 128 ? 46.943 22.027 8.653 1.00 24.28 128 TYR A O 1
ATOM 891 N N . ILE A 1 129 ? 47.907 21.988 10.669 1.00 26.18 129 ILE A N 1
ATOM 892 C CA . ILE A 1 129 ? 47.014 23.061 11.141 1.00 28.29 129 ILE A CA 1
ATOM 893 C C . ILE A 1 129 ? 47.480 24.450 10.734 1.00 28.32 129 ILE A C 1
ATOM 894 O O . ILE A 1 129 ? 46.658 25.364 10.700 1.00 28.27 129 ILE A O 1
ATOM 899 N N . LYS A 1 130 ? 48.757 24.618 10.401 1.00 30.05 130 LYS A N 1
ATOM 900 C CA . LYS A 1 130 ? 49.250 25.969 9.969 1.00 31.07 130 LYS A CA 1
ATOM 901 C C . LYS A 1 130 ? 49.067 26.212 8.462 1.00 31.43 130 LYS A C 1
ATOM 902 O O . LYS A 1 130 ? 49.015 27.390 8.021 1.00 33.51 130 LYS A O 1
ATOM 908 N N . ASN A 1 131 ? 48.893 25.134 7.697 1.00 31.14 131 ASN A N 1
ATOM 909 C CA . ASN A 1 131 ? 48.695 25.225 6.249 1.00 32.18 131 ASN A CA 1
ATOM 910 C C . ASN A 1 131 ? 47.395 25.936 5.905 1.00 33.79 131 ASN A C 1
ATOM 911 O O . ASN A 1 131 ? 46.329 25.619 6.473 1.00 32.37 131 ASN A O 1
ATOM 916 N N . SER A 1 132 ? 47.458 26.893 4.972 1.00 34.51 132 SER A N 1
ATOM 917 C CA . SER A 1 132 ? 46.215 27.534 4.514 1.00 35.26 132 SER A CA 1
ATOM 918 C C . SER A 1 132 ? 45.842 27.286 3.044 1.00 36.29 132 SER A C 1
ATOM 919 O O . SER A 1 132 ? 44.828 27.829 2.594 1.00 35.31 132 SER A O 1
ATOM 922 N N . ARG A 1 133 ? 46.619 26.464 2.321 1.00 36.30 133 ARG A N 1
ATOM 923 C CA . ARG A 1 133 ? 46.245 25.996 0.976 1.00 36.33 133 ARG A CA 1
ATOM 924 C C . ARG A 1 133 ? 45.444 24.718 0.986 1.00 35.95 133 ARG A C 1
ATOM 925 O O . ARG A 1 133 ? 45.967 23.636 1.343 1.00 35.23 133 ARG A O 1
ATOM 933 N N . PRO A 1 134 ? 44.181 24.792 0.530 1.00 34.69 134 PRO A N 1
ATOM 934 C CA . PRO A 1 134 ? 43.319 23.607 0.496 1.00 34.21 134 PRO A CA 1
ATOM 935 C C . PRO A 1 134 ? 43.898 22.461 -0.292 1.00 32.94 134 PRO A C 1
ATOM 936 O O . PRO A 1 134 ? 43.642 21.305 0.012 1.00 32.55 134 PRO A O 1
ATOM 940 N N . GLU A 1 135 ? 44.673 22.777 -1.340 1.00 31.69 135 GLU A N 1
ATOM 941 C CA . GLU A 1 135 ? 45.207 21.747 -2.190 1.00 31.14 135 GLU A CA 1
ATOM 942 C C . GLU A 1 135 ? 46.233 20.876 -1.439 1.00 30.10 135 GLU A C 1
ATOM 943 O O . GLU A 1 135 ? 46.427 19.747 -1.806 1.00 30.61 135 GLU A O 1
ATOM 949 N N . ALA A 1 136 ? 46.893 21.452 -0.440 1.00 29.90 136 ALA A N 1
ATOM 950 C CA . ALA A 1 136 ? 47.924 20.715 0.345 1.00 28.90 136 ALA A CA 1
ATOM 951 C C . ALA A 1 136 ? 47.321 19.936 1.509 1.00 28.82 136 ALA A C 1
ATOM 952 O O . ALA A 1 136 ? 47.995 19.065 2.056 1.00 26.36 136 ALA A O 1
ATOM 954 N N . ASN A 1 137 ? 46.057 20.217 1.846 1.00 28.15 137 ASN A N 1
ATOM 955 C CA . ASN A 1 137 ? 45.444 19.631 3.058 1.00 27.62 137 ASN A CA 1
ATOM 956 C C . ASN A 1 137 ? 45.524 18.108 3.125 1.00 26.00 137 ASN A C 1
ATOM 957 O O . ASN A 1 137 ? 45.885 17.567 4.161 1.00 25.30 137 ASN A O 1
ATOM 962 N N . GLU A 1 138 ? 45.168 17.401 2.061 1.00 25.92 138 GLU A N 1
ATOM 963 C CA . GLU A 1 138 ? 45.110 15.959 2.123 1.00 25.94 138 GLU A CA 1
ATOM 964 C C . GLU A 1 138 ? 46.500 15.382 2.339 1.00 24.65 138 GLU A C 1
ATOM 965 O O . GLU A 1 138 ? 46.649 14.412 3.049 1.00 23.60 138 GLU A O 1
ATOM 971 N N . ALA A 1 139 ? 47.532 15.970 1.696 1.00 23.91 139 ALA A N 1
ATOM 972 C CA . ALA A 1 139 ? 48.870 15.432 1.844 1.00 24.71 139 ALA A CA 1
ATOM 973 C C . ALA A 1 139 ? 49.285 15.556 3.337 1.00 23.01 139 ALA A C 1
ATOM 974 O O . ALA A 1 139 ? 49.919 14.635 3.933 1.00 23.18 139 ALA A O 1
ATOM 976 N N . LEU A 1 140 ? 48.950 16.688 3.905 1.00 23.67 140 LEU A N 1
ATOM 977 C CA . LEU A 1 140 ? 49.386 17.000 5.276 1.00 24.01 140 LEU A CA 1
ATOM 978 C C . LEU A 1 140 ? 48.574 16.138 6.243 1.00 24.74 140 LEU A C 1
ATOM 979 O O . LEU A 1 140 ? 49.103 15.653 7.261 1.00 22.64 140 LEU A O 1
ATOM 984 N N . GLU A 1 141 ? 47.298 15.926 5.918 1.00 24.86 141 GLU A N 1
ATOM 985 C CA . GLU A 1 141 ? 46.450 15.060 6.761 1.00 24.76 141 GLU A CA 1
ATOM 986 C C . GLU A 1 141 ? 46.971 13.622 6.736 1.00 24.91 141 GLU A C 1
ATOM 987 O O . GLU A 1 141 ? 47.079 12.945 7.769 1.00 21.24 141 GLU A O 1
ATOM 993 N N . ARG A 1 142 ? 47.347 13.141 5.537 1.00 23.58 142 ARG A N 1
ATOM 994 C CA . ARG A 1 142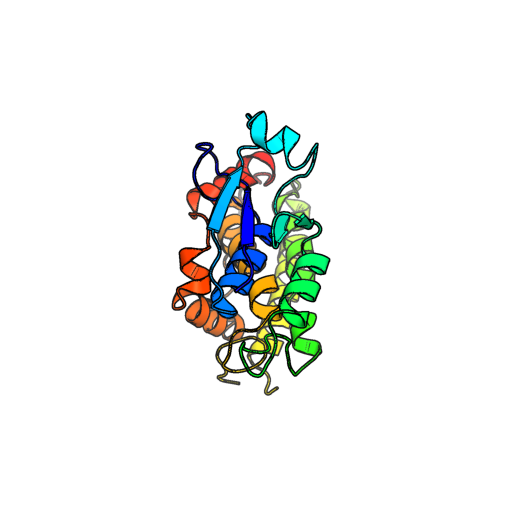 ? 47.895 11.825 5.424 1.00 23.93 142 ARG A CA 1
ATOM 995 C C . ARG A 1 142 ? 49.184 11.655 6.216 1.00 21.81 142 ARG A C 1
ATOM 996 O O . ARG A 1 142 ? 49.424 10.610 6.773 1.00 21.66 142 ARG A O 1
ATOM 1004 N N . GLY A 1 143 ? 50.033 12.663 6.225 1.00 21.80 143 GLY A N 1
ATOM 1005 C CA . GLY A 1 143 ? 51.319 12.565 6.931 1.00 22.53 143 GLY A CA 1
ATOM 1006 C C . GLY A 1 143 ? 51.060 12.467 8.418 1.00 19.45 143 GLY A C 1
ATOM 1007 O O . GLY A 1 143 ? 51.744 11.685 9.085 1.00 20.89 143 GLY A O 1
ATOM 1008 N N . LEU A 1 144 ? 50.093 13.263 8.909 1.00 20.48 144 LEU A N 1
ATOM 1009 C CA . LEU A 1 144 ? 49.660 13.189 10.301 1.00 20.58 144 LEU A CA 1
ATOM 1010 C C . LEU A 1 144 ? 49.147 11.782 10.627 1.00 20.38 144 LEU A C 1
ATOM 1011 O O . LEU A 1 144 ? 49.588 11.157 11.556 1.00 19.86 144 LEU A O 1
ATOM 1016 N N . LEU A 1 145 ? 48.284 11.257 9.786 1.00 20.19 145 LEU A N 1
ATOM 1017 C CA . LEU A 1 145 ? 47.736 9.919 10.001 1.00 21.81 145 LEU A CA 1
ATOM 1018 C C . LEU A 1 145 ? 48.843 8.827 9.995 1.00 21.39 145 LEU A C 1
ATOM 1019 O O . LEU A 1 145 ? 48.811 7.927 10.782 1.00 21.15 145 LEU A O 1
ATOM 1024 N N . LYS A 1 146 ? 49.813 8.922 9.101 1.00 23.09 146 LYS A N 1
ATOM 1025 C CA . LYS A 1 146 ? 50.942 7.971 9.044 1.00 24.39 146 LYS A CA 1
ATOM 1026 C C . LYS A 1 146 ? 51.711 7.934 10.351 1.00 23.15 146 LYS A C 1
ATOM 1027 O O . LYS A 1 146 ? 52.089 6.857 10.823 1.00 23.19 146 LYS A O 1
ATOM 1033 N N . THR A 1 147 ? 51.948 9.101 10.956 1.00 21.97 147 THR A N 1
ATOM 1034 C CA . THR A 1 147 ? 52.658 9.106 12.238 1.00 22.59 147 THR A CA 1
ATOM 1035 C C . THR A 1 147 ? 51.796 8.560 13.359 1.00 21.16 147 THR A C 1
ATOM 1036 O O . THR A 1 147 ? 52.300 7.827 14.250 1.00 21.15 147 THR A O 1
ATOM 1040 N N . LEU A 1 148 ? 50.508 8.908 13.348 1.00 20.93 148 LEU A N 1
ATOM 1041 C CA . LEU A 1 148 ? 49.586 8.335 14.365 1.00 21.53 148 LEU A CA 1
ATOM 1042 C C . LEU A 1 148 ? 49.602 6.804 14.220 1.00 21.75 148 LEU A C 1
ATOM 1043 O O . LEU A 1 148 ? 49.630 6.058 15.223 1.00 21.70 148 LEU A O 1
ATOM 1048 N N . GLN A 1 149 ? 49.571 6.329 12.968 1.00 22.26 149 GLN A N 1
ATOM 1049 C CA . GLN A 1 149 ? 49.561 4.877 12.728 1.00 22.65 149 GLN A CA 1
ATOM 1050 C C . GLN A 1 149 ? 50.745 4.193 13.357 1.00 22.43 149 GLN A C 1
ATOM 1051 O O . GLN A 1 149 ? 50.598 3.165 13.969 1.00 21.91 149 GLN A O 1
ATOM 1057 N N . LYS A 1 150 ? 51.927 4.786 13.259 1.00 21.57 150 LYS A N 1
ATOM 1058 C CA . LYS A 1 150 ? 53.110 4.213 13.847 1.00 23.55 150 LYS A CA 1
ATOM 1059 C C . LYS A 1 150 ? 52.990 4.066 15.345 1.00 21.86 150 LYS A C 1
ATOM 1060 O O . LYS A 1 150 ? 53.380 3.058 15.904 1.00 20.32 150 LYS A O 1
ATOM 1066 N N . LEU A 1 151 ? 52.464 5.108 15.998 1.00 20.04 151 LEU A N 1
ATOM 1067 C CA . LEU A 1 151 ? 52.265 5.055 17.433 1.00 20.59 151 LEU A CA 1
ATOM 1068 C C . LEU A 1 151 ? 51.273 3.945 17.795 1.00 18.88 151 LEU A C 1
ATOM 1069 O O . LEU A 1 151 ? 51.472 3.210 18.780 1.00 20.38 151 LEU A O 1
ATOM 1074 N N . ASP A 1 152 ? 50.208 3.876 17.023 1.00 20.65 152 ASP A N 1
ATOM 1075 C CA . ASP A 1 152 ? 49.162 2.888 17.214 1.00 21.03 152 ASP A CA 1
ATOM 1076 C C . ASP A 1 152 ? 49.762 1.489 17.188 1.00 22.58 152 ASP A C 1
ATOM 1077 O O . ASP A 1 152 ? 49.485 0.666 18.057 1.00 22.43 152 ASP A O 1
ATOM 1082 N N . GLU A 1 153 ? 50.600 1.237 16.179 1.00 22.04 153 GLU A N 1
ATOM 1083 C CA . GLU A 1 153 ? 51.273 -0.059 16.061 1.00 23.52 153 GLU A CA 1
ATOM 1084 C C . GLU A 1 153 ? 52.170 -0.355 17.252 1.00 24.28 153 GLU A C 1
ATOM 1085 O O . GLU A 1 153 ? 52.234 -1.490 17.757 1.00 25.03 153 GLU A O 1
ATOM 1091 N N . TYR A 1 154 ? 52.858 0.663 17.759 1.00 24.26 154 TYR A N 1
ATOM 1092 C CA . TYR A 1 154 ? 53.686 0.492 18.921 1.00 23.42 154 TYR A CA 1
ATOM 1093 C C . TYR A 1 154 ? 52.874 0.103 20.130 1.00 23.11 154 TYR A C 1
ATOM 1094 O O . TYR A 1 154 ? 53.294 -0.815 20.878 1.00 23.17 154 TYR A O 1
ATOM 1103 N N . LEU A 1 155 ? 51.746 0.764 20.314 1.00 22.72 155 LEU A N 1
ATOM 1104 C CA . LEU A 1 155 ? 50.860 0.533 21.455 1.00 23.18 155 LEU A CA 1
ATOM 1105 C C . LEU A 1 155 ? 50.180 -0.871 21.405 1.00 24.50 155 LEU A C 1
ATOM 1106 O O . LEU A 1 155 ? 49.836 -1.440 22.432 1.00 24.46 155 LEU A O 1
ATOM 1111 N N . ASN A 1 156 ? 50.007 -1.388 20.202 1.00 25.47 156 ASN A N 1
ATOM 1112 C CA . ASN A 1 156 ? 49.333 -2.702 19.982 1.00 27.19 156 ASN A CA 1
ATOM 1113 C C . ASN A 1 156 ? 50.321 -3.838 19.805 1.00 29.64 156 ASN A C 1
ATOM 1114 O O . ASN A 1 156 ? 49.901 -5.033 19.835 1.00 33.29 156 ASN A O 1
ATOM 1119 N N . SER A 1 157 ? 51.610 -3.540 19.685 1.00 31.87 157 SER A N 1
ATOM 1120 C CA . SER A 1 157 ? 52.622 -4.584 19.611 1.00 32.71 157 SER A CA 1
ATOM 1121 C C . SER A 1 157 ? 53.122 -4.936 20.988 1.00 33.59 157 SER A C 1
ATOM 1122 O O . SER A 1 157 ? 53.366 -4.057 21.812 1.00 32.62 157 SER A O 1
ATOM 1125 N N . PRO A 1 158 ? 53.359 -6.248 21.225 1.00 35.39 158 PRO A N 1
ATOM 1126 C CA . PRO A 1 158 ? 53.955 -6.741 22.462 1.00 35.74 158 PRO A CA 1
ATOM 1127 C C . PRO A 1 158 ? 55.260 -6.037 22.666 1.00 36.56 158 PRO A C 1
ATOM 1128 O O . PRO A 1 158 ? 55.952 -5.792 21.675 1.00 38.32 158 PRO A O 1
ATOM 1132 N N . LEU A 1 159 ? 55.619 -5.714 23.905 1.00 37.33 159 LEU A N 1
ATOM 1133 C CA . LEU A 1 159 ? 56.876 -4.950 24.168 1.00 37.48 159 LEU A CA 1
ATOM 1134 C C . LEU A 1 159 ? 58.145 -5.748 23.899 1.00 38.71 159 LEU A C 1
ATOM 1135 O O . LEU A 1 159 ? 58.078 -6.960 23.728 1.00 41.52 159 LEU A O 1
ATOM 1140 N N . SER A 1 174 ? 49.061 -6.205 22.364 1.00 30.02 174 SER A N 1
ATOM 1141 C CA . SER A 1 174 ? 49.345 -5.818 23.729 1.00 29.31 174 SER A CA 1
ATOM 1142 C C . SER A 1 174 ? 48.082 -5.240 24.333 1.00 29.97 174 SER A C 1
ATOM 1143 O O . SER A 1 174 ? 47.315 -4.569 23.631 1.00 31.37 174 SER A O 1
ATOM 1146 N N . THR A 1 175 ? 47.887 -5.468 25.619 1.00 29.66 175 THR A N 1
ATOM 1147 C CA . THR A 1 175 ? 46.773 -4.870 26.346 1.00 30.63 175 THR A CA 1
ATOM 1148 C C . THR A 1 175 ? 47.278 -3.923 27.437 1.00 29.83 175 THR A C 1
ATOM 1149 O O . THR A 1 175 ? 46.526 -3.519 28.337 1.00 30.38 175 THR A O 1
ATOM 1153 N N . ARG A 1 176 ? 48.562 -3.584 27.373 1.00 28.70 176 ARG A N 1
ATOM 1154 C CA . ARG A 1 176 ? 49.189 -2.781 28.418 1.00 27.39 176 ARG A CA 1
ATOM 1155 C C . ARG A 1 176 ? 48.598 -1.344 28.430 1.00 25.86 176 ARG A C 1
ATOM 1156 O O . ARG A 1 176 ? 48.084 -0.853 27.432 1.00 25.27 176 ARG A O 1
ATOM 1164 N N . LYS A 1 177 ? 48.722 -0.661 29.570 1.00 25.34 177 LYS A N 1
ATOM 1165 C CA . LYS A 1 177 ? 48.022 0.572 29.781 1.00 25.58 177 LYS A CA 1
ATOM 1166 C C . LYS A 1 177 ? 48.729 1.768 29.116 1.00 23.72 177 LYS A C 1
ATOM 1167 O O . LYS A 1 177 ? 48.061 2.743 28.700 1.00 23.59 177 LYS A O 1
ATOM 1173 N N . PHE A 1 178 ? 50.057 1.731 29.132 1.00 22.52 178 PHE A N 1
ATOM 1174 C CA . PHE A 1 178 ? 50.873 2.908 28.760 1.00 22.44 178 PHE A CA 1
ATOM 1175 C C . PHE A 1 178 ? 51.999 2.556 27.806 1.00 21.82 178 PHE A C 1
ATOM 1176 O O . PHE A 1 178 ? 52.132 1.407 27.374 1.00 20.72 178 PHE A O 1
ATOM 1184 N N . LEU A 1 179 ? 52.864 3.530 27.481 1.00 20.59 179 LEU A N 1
ATOM 1185 C CA . LEU A 1 179 ? 53.827 3.294 26.425 1.00 21.72 179 LEU A CA 1
ATOM 1186 C C . LEU A 1 179 ? 54.771 2.140 26.743 1.00 22.25 179 LEU A C 1
ATOM 1187 O O . LEU A 1 179 ? 55.079 1.325 25.833 1.00 23.00 179 LEU A O 1
ATOM 1192 N N . ASP A 1 180 ? 55.218 2.091 27.991 1.00 23.02 180 ASP A N 1
ATOM 1193 C CA . ASP A 1 180 ? 56.317 1.222 28.441 1.00 24.31 180 ASP A CA 1
ATOM 1194 C C . ASP A 1 180 ? 55.887 -0.019 29.197 1.00 25.49 180 ASP A C 1
ATOM 1195 O O . ASP A 1 180 ? 56.759 -0.847 29.568 1.00 25.96 180 ASP A O 1
ATOM 1200 N N . GLY A 1 181 ? 54.572 -0.155 29.402 1.00 25.96 181 GLY A N 1
ATOM 1201 C CA . GLY A 1 181 ? 53.954 -1.111 30.315 1.00 25.90 181 GLY A CA 1
ATOM 1202 C C . GLY A 1 181 ? 52.743 -0.604 31.036 1.00 25.90 181 GLY A C 1
ATOM 1203 O O . GLY A 1 181 ? 51.986 0.219 30.503 1.00 24.81 181 GLY A O 1
ATOM 1204 N N . ASN A 1 182 ? 52.526 -1.097 32.264 1.00 26.33 182 ASN A N 1
ATOM 1205 C CA . ASN A 1 182 ? 51.342 -0.728 33.007 1.00 26.71 182 ASN A CA 1
ATOM 1206 C C . ASN A 1 182 ? 51.543 0.407 34.003 1.00 25.94 182 ASN A C 1
ATOM 1207 O O . ASN A 1 182 ? 50.593 0.805 34.629 1.00 25.79 182 ASN A O 1
ATOM 1212 N N . GLU A 1 183 ? 52.766 0.964 34.090 1.00 26.38 183 GLU A N 1
ATOM 1213 C CA . GLU A 1 183 ? 53.028 2.139 34.873 1.00 26.37 183 GLU A CA 1
ATOM 1214 C C . GLU A 1 183 ? 53.373 3.330 33.986 1.00 23.99 183 GLU A C 1
ATOM 1215 O O . GLU A 1 183 ? 54.027 3.207 32.946 1.00 24.05 183 GLU A O 1
ATOM 1221 N N . MET A 1 184 ? 52.969 4.511 34.443 1.00 23.32 184 MET A N 1
ATOM 1222 C CA . MET A 1 184 ? 53.306 5.697 33.724 1.00 23.90 184 MET A CA 1
ATOM 1223 C C . MET A 1 184 ? 54.791 5.987 33.866 1.00 22.92 184 MET A C 1
ATOM 1224 O O . MET A 1 184 ? 55.360 5.816 34.925 1.00 22.23 184 MET A O 1
ATOM 1229 N N . THR A 1 185 ? 55.384 6.433 32.772 1.00 20.31 185 THR A N 1
ATOM 1230 C CA . THR A 1 185 ? 56.791 6.715 32.709 1.00 21.39 185 THR A CA 1
ATOM 1231 C C . THR A 1 185 ? 57.053 8.128 32.195 1.00 19.95 185 THR A C 1
ATOM 1232 O O . THR A 1 185 ? 56.136 8.832 31.781 1.00 18.48 185 THR A O 1
ATOM 1236 N N . LEU A 1 186 ? 58.328 8.512 32.156 1.00 20.61 186 LEU A N 1
ATOM 1237 C CA . LEU A 1 186 ? 58.711 9.793 31.561 1.00 20.24 186 LEU A CA 1
ATOM 1238 C C . LEU A 1 186 ? 58.188 9.930 30.134 1.00 20.35 186 LEU A C 1
ATOM 1239 O O . LEU A 1 186 ? 57.850 11.036 29.687 1.00 20.60 186 LEU A O 1
ATOM 1244 N N . ALA A 1 187 ? 58.187 8.836 29.402 1.00 20.05 187 ALA A N 1
ATOM 1245 C CA . ALA A 1 187 ? 57.728 8.852 28.001 1.00 20.14 187 ALA A CA 1
ATOM 1246 C C . ALA A 1 187 ? 56.258 9.287 27.895 1.00 19.50 187 ALA A C 1
ATOM 1247 O O . ALA A 1 187 ? 55.906 10.064 26.980 1.00 19.29 187 ALA A O 1
ATOM 1249 N N . ASP A 1 188 ? 55.416 8.832 28.844 1.00 19.37 188 ASP A N 1
ATOM 1250 C CA . ASP A 1 188 ? 53.991 9.226 28.908 1.00 18.97 188 ASP A CA 1
ATOM 1251 C C . ASP A 1 188 ? 53.853 10.716 29.235 1.00 18.56 188 ASP A C 1
ATOM 1252 O O . ASP A 1 188 ? 53.006 11.360 28.686 1.00 18.29 188 ASP A O 1
ATOM 1257 N N . CYS A 1 189 ? 54.665 11.184 30.168 1.00 19.38 189 CYS A N 1
ATOM 1258 C CA . CYS A 1 189 ? 54.677 12.568 30.594 1.00 19.03 189 CYS A CA 1
ATOM 1259 C C . CYS A 1 189 ? 55.030 13.483 29.399 1.00 19.07 189 CYS A C 1
ATOM 1260 O O . CYS A 1 189 ? 54.584 14.628 29.326 1.00 19.53 189 CYS A O 1
ATOM 1263 N N . ASN A 1 190 ? 55.865 12.958 28.490 1.00 20.01 190 ASN A N 1
ATOM 1264 C CA . ASN A 1 190 ? 56.255 13.727 27.321 1.00 19.68 190 ASN A CA 1
ATOM 1265 C C . ASN A 1 190 ? 55.200 13.694 26.239 1.00 19.31 190 ASN A C 1
ATOM 1266 O O . ASN A 1 190 ? 54.683 14.720 25.827 1.00 19.04 190 ASN A O 1
ATOM 1271 N N . LEU A 1 191 ? 54.801 12.495 25.867 1.00 18.84 191 LEU A N 1
ATOM 1272 C CA . LEU A 1 191 ? 53.812 12.288 24.791 1.00 19.83 191 LEU A CA 1
ATOM 1273 C C . LEU A 1 191 ? 52.371 12.766 25.098 1.00 18.25 191 LEU A C 1
ATOM 1274 O O . LEU A 1 191 ? 51.764 13.432 24.259 1.00 18.91 191 LEU A O 1
ATOM 1279 N N . LEU A 1 192 ? 51.791 12.328 26.209 1.00 16.92 192 LEU A N 1
ATOM 1280 C CA . LEU A 1 192 ? 50.380 12.631 26.472 1.00 17.91 192 LEU A CA 1
ATOM 1281 C C . LEU A 1 192 ? 49.995 14.118 26.331 1.00 18.03 192 LEU A C 1
ATOM 1282 O O . LEU A 1 192 ? 48.999 14.430 25.659 1.00 18.76 192 LEU A O 1
ATOM 1287 N N . PRO A 1 193 ? 50.788 15.048 26.895 1.00 18.35 193 PRO A N 1
ATOM 1288 C CA . PRO A 1 193 ? 50.408 16.456 26.664 1.00 19.17 193 PRO A CA 1
ATOM 1289 C C . PRO A 1 193 ? 50.360 16.843 25.193 1.00 19.08 193 PRO A C 1
ATOM 1290 O O . PRO A 1 193 ? 49.505 17.658 24.803 1.00 20.61 193 PRO A O 1
ATOM 1294 N N . LYS A 1 194 ? 51.281 16.280 24.401 1.00 18.29 194 LYS A N 1
ATOM 1295 C CA . LYS A 1 194 ? 51.364 16.599 22.966 1.00 20.55 194 LYS A CA 1
ATOM 1296 C C . LYS A 1 194 ? 50.198 16.001 22.229 1.00 20.57 194 LYS A C 1
ATOM 1297 O O . LYS A 1 194 ? 49.488 16.672 21.466 1.00 19.79 194 LYS A O 1
ATOM 1303 N N . LEU A 1 195 ? 49.937 14.733 22.487 1.00 21.25 195 LEU A N 1
ATOM 1304 C CA . LEU A 1 195 ? 48.843 14.029 21.803 1.00 22.51 195 LEU A CA 1
ATOM 1305 C C . LEU A 1 195 ? 47.478 14.653 22.126 1.00 22.72 195 LEU A C 1
ATOM 1306 O O . LEU A 1 195 ? 46.613 14.801 21.270 1.00 23.42 195 LEU A O 1
ATOM 1311 N N . HIS A 1 196 ? 47.343 15.133 23.345 1.00 22.50 196 HIS A N 1
ATOM 1312 C CA . HIS A 1 196 ? 46.106 15.815 23.790 1.00 23.24 196 HIS A CA 1
ATOM 1313 C C . HIS A 1 196 ? 45.830 17.128 23.025 1.00 24.14 196 HIS A C 1
ATOM 1314 O O . HIS A 1 196 ? 44.699 17.353 22.499 1.00 24.67 196 HIS A O 1
ATOM 1321 N N . ILE A 1 197 ? 46.884 17.909 22.877 1.00 22.32 197 ILE A N 1
ATOM 1322 C CA . ILE A 1 197 ? 46.845 19.128 22.082 1.00 23.08 197 ILE A CA 1
ATOM 1323 C C . ILE A 1 197 ? 46.438 18.762 20.651 1.00 22.08 197 ILE A C 1
ATOM 1324 O O . ILE A 1 197 ? 45.544 19.376 20.056 1.00 20.83 197 ILE A O 1
ATOM 1329 N N . VAL A 1 198 ? 47.089 17.756 20.087 1.00 20.89 198 VAL A N 1
ATOM 1330 C CA . VAL A 1 198 ? 46.813 17.362 18.686 1.00 21.97 198 VAL A CA 1
ATOM 1331 C C . VAL A 1 198 ? 45.326 16.995 18.559 1.00 22.30 198 VAL A C 1
ATOM 1332 O O . VAL A 1 198 ? 44.637 17.473 17.659 1.00 22.69 198 VAL A O 1
ATOM 1336 N N . LYS A 1 199 ? 44.813 16.215 19.509 1.00 23.26 199 LYS A N 1
ATOM 1337 C CA . LYS A 1 199 ? 43.428 15.744 19.482 1.00 24.20 199 LYS A CA 1
ATOM 1338 C C . LYS A 1 199 ? 42.459 16.910 19.535 1.00 24.09 199 LYS A C 1
ATOM 1339 O O . LYS A 1 199 ? 41.577 16.992 18.710 1.00 23.56 199 LYS A O 1
ATOM 1345 N N . VAL A 1 200 ? 42.667 17.803 20.486 1.00 23.34 200 VAL A N 1
ATOM 1346 C CA . VAL A 1 200 ? 41.729 18.933 20.698 1.00 24.37 200 VAL A CA 1
ATOM 1347 C C . VAL A 1 200 ? 41.770 19.909 19.536 1.00 23.90 200 VAL A C 1
ATOM 1348 O O . VAL A 1 200 ? 40.719 20.329 19.000 1.00 25.47 200 VAL A O 1
ATOM 1352 N N . VAL A 1 201 ? 42.974 20.300 19.154 1.00 23.96 201 VAL A N 1
ATOM 1353 C CA . VAL A 1 201 ? 43.147 21.365 18.162 1.00 24.02 201 VAL A CA 1
ATOM 1354 C C . VAL A 1 201 ? 42.759 20.854 16.774 1.00 23.78 201 VAL A C 1
ATOM 1355 O O . VAL A 1 201 ? 42.017 21.526 16.062 1.00 24.79 201 VAL A O 1
ATOM 1359 N N . ALA A 1 202 ? 43.232 19.680 16.371 1.00 23.34 202 ALA A N 1
ATOM 1360 C CA . ALA A 1 202 ? 42.818 19.130 15.053 1.00 24.61 202 ALA A CA 1
ATOM 1361 C C . ALA A 1 202 ? 41.297 18.951 14.956 1.00 25.20 202 ALA A C 1
ATOM 1362 O O . ALA A 1 202 ? 40.718 19.158 13.878 1.00 26.77 202 ALA A O 1
ATOM 1364 N N . LYS A 1 203 ? 40.646 18.560 16.047 1.00 26.62 203 LYS A N 1
ATOM 1365 C CA . LYS A 1 203 ? 39.197 18.462 16.009 1.00 27.27 203 LYS A CA 1
ATOM 1366 C C . LYS A 1 203 ? 38.534 19.840 15.812 1.00 28.39 203 LYS A C 1
ATOM 1367 O O . LYS A 1 203 ? 37.674 20.007 14.915 1.00 28.57 203 LYS A O 1
ATOM 1373 N N . LYS A 1 204 ? 38.885 20.800 16.655 1.00 29.15 204 LYS A N 1
ATOM 1374 C CA . LYS A 1 204 ? 38.308 22.149 16.595 1.00 30.29 204 LYS A CA 1
ATOM 1375 C C . LYS A 1 204 ? 38.533 22.828 15.228 1.00 30.67 204 LYS A C 1
ATOM 1376 O O . LYS A 1 204 ? 37.589 23.429 14.677 1.00 30.93 204 LYS A O 1
ATOM 1382 N N . TYR A 1 205 ? 39.738 22.724 14.681 1.00 29.34 205 TYR A N 1
ATOM 1383 C CA . TYR A 1 205 ? 40.085 23.521 13.494 1.00 30.65 205 TYR A CA 1
ATOM 1384 C C . TYR A 1 205 ? 40.137 22.797 12.154 1.00 30.82 205 TYR A C 1
ATOM 1385 O O . TYR A 1 205 ? 40.236 23.457 11.104 1.00 30.33 205 TYR A O 1
ATOM 1394 N N . ARG A 1 206 ? 40.120 21.471 12.165 1.00 29.98 206 ARG A N 1
ATOM 1395 C CA . ARG A 1 206 ? 40.125 20.669 10.935 1.00 29.48 206 ARG A CA 1
ATOM 1396 C C . ARG A 1 206 ? 38.981 19.625 10.880 1.00 30.59 206 ARG A C 1
ATOM 1397 O O . ARG A 1 206 ? 38.927 18.859 9.917 1.00 30.59 206 ARG A O 1
ATOM 1405 N N . ASN A 1 207 ? 38.076 19.644 11.868 1.00 28.65 207 ASN A N 1
ATOM 1406 C CA . ASN A 1 207 ? 37.154 18.523 12.149 1.00 29.02 207 ASN A CA 1
ATOM 1407 C C . ASN A 1 207 ? 37.802 17.147 12.001 1.00 28.21 207 ASN A C 1
ATOM 1408 O O . ASN A 1 207 ? 37.215 16.227 11.435 1.00 30.96 207 ASN A O 1
ATOM 1413 N N . PHE A 1 208 ? 39.037 17.008 12.484 1.00 26.11 208 PHE A N 1
ATOM 1414 C CA . PHE A 1 208 ? 39.791 15.769 12.326 1.00 25.09 208 PHE A CA 1
ATOM 1415 C C . PHE A 1 208 ? 39.647 14.949 13.595 1.00 24.77 208 PHE A C 1
ATOM 1416 O O . PHE A 1 208 ? 39.812 15.466 14.718 1.00 23.63 208 PHE A O 1
ATOM 1424 N N . ASP A 1 209 ? 39.361 13.658 13.409 1.00 25.75 209 ASP A N 1
ATOM 1425 C CA . ASP A 1 209 ? 39.358 12.660 14.466 1.00 26.22 209 ASP A CA 1
ATOM 1426 C C . ASP A 1 209 ? 40.471 11.668 14.289 1.00 24.55 209 ASP A C 1
ATOM 1427 O O . ASP A 1 209 ? 40.776 11.264 13.168 1.00 25.84 209 ASP A O 1
ATOM 1432 N N . ILE A 1 210 ? 41.116 11.294 15.393 1.00 23.59 210 ILE A N 1
ATOM 1433 C CA . ILE A 1 210 ? 42.056 10.202 15.364 1.00 21.96 210 ILE A CA 1
ATOM 1434 C C . ILE A 1 210 ? 41.142 9.009 15.101 1.00 23.63 210 ILE A C 1
ATOM 1435 O O . ILE A 1 210 ? 40.174 8.858 15.856 1.00 23.88 210 ILE A O 1
ATOM 1440 N N . PRO A 1 211 ? 41.391 8.237 14.020 1.00 23.70 211 PRO A N 1
ATOM 1441 C CA . PRO A 1 211 ? 40.432 7.140 13.649 1.00 24.17 211 PRO A CA 1
ATOM 1442 C C . PRO A 1 211 ? 40.175 6.160 14.803 1.00 24.51 211 PRO A C 1
ATOM 1443 O O . PRO A 1 211 ? 41.094 5.759 15.488 1.00 22.32 211 PRO A O 1
ATOM 1447 N N . LYS A 1 212 ? 38.906 5.761 14.972 1.00 25.46 212 LYS A N 1
ATOM 1448 C CA . LYS A 1 212 ? 38.565 4.751 15.987 1.00 25.91 212 LYS A CA 1
ATOM 1449 C C . LYS A 1 212 ? 39.282 3.472 15.696 1.00 24.29 212 LYS A C 1
ATOM 1450 O O . LYS A 1 212 ? 39.579 2.696 16.618 1.00 24.78 212 LYS A O 1
ATOM 1456 N N . GLU A 1 213 ? 39.640 3.263 14.429 1.00 23.21 213 GLU A N 1
ATOM 1457 C CA . GLU A 1 213 ? 40.349 2.081 14.054 1.00 24.10 213 GLU A CA 1
ATOM 1458 C C . GLU A 1 213 ? 41.768 2.019 14.618 1.00 22.80 213 GLU A C 1
ATOM 1459 O O . GLU A 1 213 ? 42.434 0.960 14.597 1.00 23.29 213 GLU A O 1
ATOM 1465 N N . MET A 1 214 ? 42.295 3.163 15.072 1.00 20.74 214 MET A N 1
ATOM 1466 C CA . MET A 1 214 ? 43.561 3.136 15.763 1.00 21.12 214 MET A CA 1
ATOM 1467 C C . MET A 1 214 ? 43.320 2.796 17.254 1.00 21.68 214 MET A C 1
ATOM 1468 O O . MET A 1 214 ? 43.343 3.673 18.139 1.00 20.36 214 MET A O 1
ATOM 1473 N N . THR A 1 215 ? 43.088 1.505 17.500 1.00 21.76 215 THR A N 1
ATOM 1474 C CA . THR A 1 215 ? 42.604 1.056 18.815 1.00 22.29 215 THR A CA 1
ATOM 1475 C C . THR A 1 215 ? 43.667 1.096 19.896 1.00 21.56 215 THR A C 1
ATOM 1476 O O . THR A 1 215 ? 43.339 1.148 21.101 1.00 21.53 215 THR A O 1
ATOM 1480 N N . GLY A 1 216 ? 44.942 1.053 19.505 1.00 22.18 216 GLY A N 1
ATOM 1481 C CA . GLY A 1 216 ? 46.032 1.183 20.450 1.00 21.54 216 GLY A CA 1
ATOM 1482 C C . GLY A 1 216 ? 46.080 2.593 21.023 1.00 21.36 216 GLY A C 1
ATOM 1483 O O . GLY A 1 216 ? 46.090 2.749 22.257 1.00 20.14 216 GLY A O 1
ATOM 1484 N N . ILE A 1 217 ? 46.019 3.618 20.145 1.00 20.47 217 ILE A N 1
ATOM 1485 C CA . ILE A 1 217 ? 45.929 5.019 20.580 1.00 20.95 217 ILE A CA 1
ATOM 1486 C C . ILE A 1 217 ? 44.743 5.262 21.503 1.00 21.75 217 ILE A C 1
ATOM 1487 O O . ILE A 1 217 ? 44.899 5.822 22.598 1.00 18.79 217 ILE A O 1
ATOM 1492 N N . TRP A 1 218 ? 43.561 4.738 21.117 1.00 20.58 218 TRP A N 1
ATOM 1493 C CA . TRP A 1 218 ? 42.392 4.983 21.915 1.00 22.20 218 TRP A CA 1
ATOM 1494 C C . TRP A 1 218 ? 42.450 4.251 23.264 1.00 21.77 218 TRP A C 1
ATOM 1495 O O . TRP A 1 218 ? 41.960 4.789 24.246 1.00 23.97 218 TRP A O 1
ATOM 1506 N N . ARG A 1 219 ? 43.040 3.068 23.332 1.00 22.96 219 ARG A N 1
ATOM 1507 C CA . ARG A 1 219 ? 43.185 2.340 24.594 1.00 23.50 219 ARG A CA 1
ATOM 1508 C C . ARG A 1 219 ? 44.044 3.209 25.530 1.00 23.38 219 ARG A C 1
ATOM 1509 O O . ARG A 1 219 ? 43.750 3.421 26.690 1.00 23.53 219 ARG A O 1
ATOM 1517 N N . TYR A 1 220 ? 45.106 3.741 24.955 1.00 22.60 220 TYR A N 1
ATOM 1518 C CA . TYR A 1 220 ? 46.048 4.607 25.690 1.00 22.22 220 TYR A CA 1
ATOM 1519 C C . TYR A 1 220 ? 45.433 5.877 26.212 1.00 22.27 220 TYR A C 1
ATOM 1520 O O . TYR A 1 220 ? 45.602 6.214 27.394 1.00 22.14 220 TYR A O 1
ATOM 1529 N N . LEU A 1 221 ? 44.752 6.625 25.349 1.00 22.31 221 LEU A N 1
ATOM 1530 C CA . LEU A 1 221 ? 44.121 7.837 25.741 1.00 22.61 221 LEU A CA 1
ATOM 1531 C C . LEU A 1 221 ? 43.034 7.607 26.786 1.00 23.59 221 LEU A C 1
ATOM 1532 O O . LEU A 1 221 ? 42.924 8.381 27.766 1.00 21.54 221 LEU A O 1
ATOM 1537 N N . THR A 1 222 ? 42.254 6.533 26.581 1.00 22.93 222 THR A N 1
ATOM 1538 C CA . THR A 1 222 ? 41.251 6.130 27.550 1.00 25.03 222 THR A CA 1
ATOM 1539 C C . THR A 1 222 ? 41.843 5.871 28.930 1.00 24.51 222 THR A C 1
ATOM 1540 O O . THR A 1 222 ? 41.326 6.419 29.939 1.00 27.04 222 THR A O 1
ATOM 1544 N N . ASN A 1 223 ? 42.901 5.077 28.981 1.00 25.33 223 ASN A N 1
ATOM 1545 C CA . ASN A 1 223 ? 43.675 4.875 30.206 1.00 26.86 223 ASN A CA 1
ATOM 1546 C C . ASN A 1 223 ? 44.149 6.213 30.830 1.00 27.03 223 ASN A C 1
ATOM 1547 O O . ASN A 1 223 ? 43.985 6.468 32.071 1.00 26.44 223 ASN A O 1
ATOM 1552 N N . ALA A 1 224 ? 44.703 7.083 29.987 1.00 26.91 224 ALA A N 1
ATOM 1553 C CA . ALA A 1 224 ? 45.227 8.390 30.467 1.00 27.44 224 ALA A CA 1
ATOM 1554 C C . ALA A 1 224 ? 44.143 9.331 31.006 1.00 28.26 224 ALA A C 1
ATOM 1555 O O . ALA A 1 224 ? 44.295 9.996 32.037 1.00 29.86 224 ALA A O 1
ATOM 1557 N N . TYR A 1 225 ? 43.009 9.386 30.335 1.00 27.79 225 TYR A N 1
ATOM 1558 C CA . TYR A 1 225 ? 41.928 10.276 30.747 1.00 29.20 225 TYR A CA 1
ATOM 1559 C C . TYR A 1 225 ? 41.249 9.782 32.063 1.00 29.32 225 TYR A C 1
ATOM 1560 O O . TYR A 1 225 ? 40.415 10.520 32.647 1.00 30.62 225 TYR A O 1
ATOM 1569 N N . SER A 1 226 ? 41.588 8.556 32.486 1.00 28.31 226 SER A N 1
ATOM 1570 C CA . SER A 1 226 ? 41.153 8.000 33.770 1.00 28.82 226 SER A CA 1
ATOM 1571 C C . SER A 1 226 ? 42.154 8.231 34.876 1.00 28.27 226 SER A C 1
ATOM 1572 O O . SER A 1 226 ? 41.886 7.858 36.003 1.00 27.42 226 SER A O 1
ATOM 1575 N N . ARG A 1 227 ? 43.286 8.906 34.575 1.00 26.42 227 ARG A N 1
ATOM 1576 C CA . ARG A 1 227 ? 44.357 9.087 35.542 1.00 26.26 227 ARG A CA 1
ATOM 1577 C C . ARG A 1 227 ? 44.468 10.555 35.910 1.00 24.94 227 ARG A C 1
ATOM 1578 O O . ARG A 1 227 ? 44.689 11.397 35.064 1.00 23.50 227 ARG A O 1
ATOM 1586 N N . ASP A 1 228 ? 44.351 10.839 37.202 1.00 24.15 228 ASP A N 1
ATOM 1587 C CA . ASP A 1 228 ? 44.330 12.209 37.712 1.00 24.62 228 ASP A CA 1
ATOM 1588 C C . ASP A 1 228 ? 45.621 12.959 37.329 1.00 23.62 228 ASP A C 1
ATOM 1589 O O . ASP A 1 228 ? 45.605 14.160 37.112 1.00 23.92 228 ASP A O 1
ATOM 1594 N N . GLU A 1 229 ? 46.726 12.232 37.235 1.00 23.92 229 GLU A N 1
ATOM 1595 C CA . GLU A 1 229 ? 48.026 12.848 36.905 1.00 23.51 229 GLU A CA 1
ATOM 1596 C C . GLU A 1 229 ? 47.945 13.565 35.551 1.00 23.28 229 GLU A C 1
ATOM 1597 O O . GLU A 1 229 ? 48.583 14.565 35.347 1.00 22.91 229 GLU A O 1
ATOM 1603 N N . PHE A 1 230 ? 47.170 13.004 34.639 1.00 22.69 230 PHE A N 1
ATOM 1604 C CA . PHE A 1 230 ? 46.987 13.565 33.321 1.00 23.93 230 PHE A CA 1
ATOM 1605 C C . PHE A 1 230 ? 45.809 14.538 33.321 1.00 24.07 230 PHE A C 1
ATOM 1606 O O . PHE A 1 230 ? 45.959 15.681 32.985 1.00 23.34 230 PHE A O 1
ATOM 1614 N N . THR A 1 231 ? 44.624 14.077 33.761 1.00 26.26 231 THR A N 1
ATOM 1615 C CA . THR A 1 231 ? 43.434 14.970 33.760 1.00 27.18 231 THR A CA 1
ATOM 1616 C C . THR A 1 231 ? 43.534 16.235 34.584 1.00 28.02 231 THR A C 1
ATOM 1617 O O . THR A 1 231 ? 43.125 17.304 34.134 1.00 29.43 231 THR A O 1
ATOM 1621 N N . ASN A 1 232 ? 44.120 16.156 35.764 1.00 27.24 232 ASN A N 1
ATOM 1622 C CA . ASN A 1 232 ? 44.253 17.277 36.635 1.00 27.41 232 ASN A CA 1
ATOM 1623 C C . ASN A 1 232 ? 45.305 18.253 36.201 1.00 26.54 232 ASN A C 1
ATOM 1624 O O . ASN A 1 232 ? 45.303 19.367 36.639 1.00 27.86 232 ASN A O 1
ATOM 1629 N N . THR A 1 233 ? 46.181 17.868 35.286 1.00 25.96 233 THR A N 1
ATOM 1630 C CA . THR A 1 233 ? 47.253 18.770 34.839 1.00 25.37 233 THR A CA 1
ATOM 1631 C C . THR A 1 233 ? 46.959 19.318 33.420 1.00 26.26 233 THR A C 1
ATOM 1632 O O . THR A 1 233 ? 47.748 20.086 32.899 1.00 27.21 233 THR A O 1
ATOM 1636 N N . CYS A 1 234 ? 45.847 18.917 32.813 1.00 27.02 234 CYS A N 1
ATOM 1637 C CA . CYS A 1 234 ? 45.494 19.358 31.458 1.00 29.06 234 CYS A CA 1
ATOM 1638 C C . CYS A 1 234 ? 44.827 20.725 31.545 1.00 28.82 234 CYS A C 1
ATOM 1639 O O . CYS A 1 234 ? 43.941 20.915 32.370 1.00 27.27 234 CYS A O 1
ATOM 1642 N N . PRO A 1 235 ? 45.175 21.640 30.639 1.00 29.89 235 PRO A N 1
ATOM 1643 C CA . PRO A 1 235 ? 44.345 22.827 30.465 1.00 30.65 235 PRO A CA 1
ATOM 1644 C C . PRO A 1 235 ? 42.970 22.478 29.923 1.00 31.85 235 PRO A C 1
ATOM 1645 O O . PRO A 1 235 ? 42.819 21.382 29.329 1.00 31.82 235 PRO A O 1
ATOM 1649 N N . SER A 1 236 ? 41.981 23.388 30.082 1.00 31.35 236 SER A N 1
ATOM 1650 C CA . SER A 1 236 ? 40.641 23.103 29.565 1.00 31.59 236 SER A CA 1
ATOM 1651 C C . SER A 1 236 ? 40.697 23.035 28.044 1.00 30.38 236 SER A C 1
ATOM 1652 O O . SER A 1 236 ? 41.553 23.638 27.455 1.00 31.60 236 SER A O 1
ATOM 1655 N N . ASP A 1 237 ? 39.779 22.305 27.428 1.00 32.03 237 ASP A N 1
ATOM 1656 C CA . ASP A 1 237 ? 39.642 22.323 25.958 1.00 32.79 237 ASP A CA 1
ATOM 1657 C C . ASP A 1 237 ? 39.609 23.728 25.405 1.00 32.56 237 ASP A C 1
ATOM 1658 O O . ASP A 1 237 ? 40.314 24.064 24.459 1.00 30.96 237 ASP A O 1
ATOM 1663 N N . LYS A 1 238 ? 38.823 24.594 26.037 1.00 34.23 238 LYS A N 1
ATOM 1664 C CA . LYS A 1 238 ? 38.697 25.973 25.576 1.00 34.68 238 LYS A CA 1
ATOM 1665 C C . LYS A 1 238 ? 40.041 26.713 25.588 1.00 34.25 238 LYS A C 1
ATO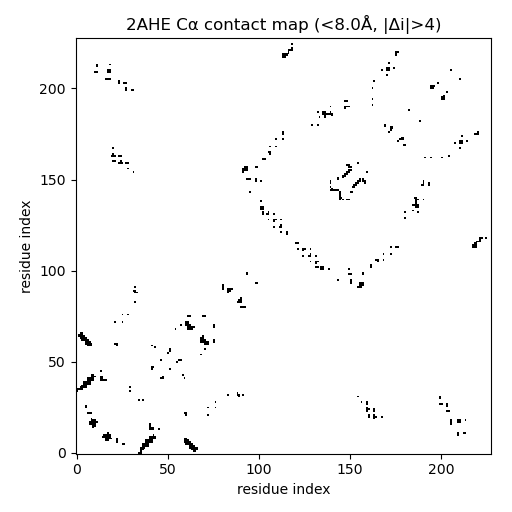M 1666 O O . LYS A 1 238 ? 40.389 27.421 24.638 1.00 33.94 238 LYS A O 1
ATOM 1672 N N . GLU A 1 239 ? 40.838 26.519 26.636 1.00 33.03 239 GLU A N 1
ATOM 1673 C CA . GLU A 1 239 ? 42.144 27.143 26.687 1.00 32.49 239 GLU A CA 1
ATOM 1674 C C . GLU A 1 239 ? 43.109 26.612 25.604 1.00 31.71 239 GLU A C 1
ATOM 1675 O O . GLU A 1 239 ? 43.898 27.344 25.022 1.00 30.30 239 GLU A O 1
ATOM 1681 N N . VAL A 1 240 ? 43.073 25.315 25.371 1.00 31.85 240 VAL A N 1
ATOM 1682 C CA . VAL A 1 240 ? 43.919 24.764 24.328 1.00 31.66 240 VAL A CA 1
ATOM 1683 C C . VAL A 1 240 ? 43.504 25.359 22.963 1.00 31.69 240 VAL A C 1
ATOM 1684 O O . VAL A 1 240 ? 44.355 25.827 22.204 1.00 32.37 240 VAL A O 1
ATOM 1688 N N . GLU A 1 241 ? 42.205 25.339 22.683 1.00 33.60 241 GLU A N 1
ATOM 1689 C CA . GLU A 1 241 ? 41.639 25.922 21.436 1.00 33.84 241 GLU A CA 1
ATOM 1690 C C . GLU A 1 241 ? 42.012 27.382 21.225 1.00 34.98 241 GLU A C 1
ATOM 1691 O O . GLU A 1 241 ? 42.482 27.760 20.140 1.00 35.24 241 GLU A O 1
ATOM 1697 N N . ILE A 1 242 ? 41.856 28.196 22.277 1.00 35.33 242 ILE A N 1
ATOM 1698 C CA . ILE A 1 242 ? 42.227 29.628 22.232 1.00 35.51 242 ILE A CA 1
ATOM 1699 C C . ILE A 1 242 ? 43.698 29.830 21.952 1.00 35.55 242 ILE A C 1
ATOM 1700 O O . ILE A 1 242 ? 44.073 30.700 21.163 1.00 34.51 242 ILE A O 1
ATOM 1705 N N . ALA A 1 243 ? 44.547 29.042 22.613 1.00 35.08 243 ALA A N 1
ATOM 1706 C CA . ALA A 1 243 ? 45.959 29.157 22.394 1.00 34.02 243 ALA A CA 1
ATOM 1707 C C . ALA A 1 243 ? 46.288 28.991 20.921 1.00 33.76 243 ALA A C 1
ATOM 1708 O O . ALA A 1 243 ? 47.309 29.469 20.457 1.00 33.25 243 ALA A O 1
ATOM 1710 N N . TYR A 1 244 ? 45.455 28.271 20.177 1.00 33.78 244 TYR A N 1
ATOM 1711 C CA . TYR A 1 244 ? 45.733 28.055 18.762 1.00 34.42 244 TYR A CA 1
ATOM 1712 C C . TYR A 1 244 ? 44.896 28.928 17.828 1.00 35.27 244 TYR A C 1
ATOM 1713 O O . TYR A 1 244 ? 44.969 28.775 16.614 1.00 35.07 244 TYR A O 1
ATOM 1722 N N . SER A 1 245 ? 44.130 29.854 18.374 1.00 36.93 245 SER A N 1
ATOM 1723 C CA . SER A 1 245 ? 43.196 30.608 17.516 1.00 38.18 245 SER A CA 1
ATOM 1724 C C . SER A 1 245 ? 43.922 31.529 16.533 1.00 39.07 245 SER A C 1
ATOM 1725 O O . SER A 1 245 ? 43.375 31.812 15.471 1.00 39.61 245 SER A O 1
ATOM 1728 N N . ASP A 1 246 ? 45.144 31.963 16.858 1.00 40.31 246 ASP A N 1
ATOM 1729 C CA . ASP A 1 246 ? 45.979 32.713 15.916 1.00 41.66 246 ASP A CA 1
ATOM 1730 C C . ASP A 1 246 ? 47.052 31.889 15.213 1.00 42.56 246 ASP A C 1
ATOM 1731 O O . ASP A 1 246 ? 47.872 32.455 14.477 1.00 44.52 246 ASP A O 1
ATOM 1736 N N . VAL A 1 247 ? 47.064 30.574 15.441 1.00 41.71 247 VAL A N 1
ATOM 1737 C CA . VAL A 1 247 ? 48.067 29.696 14.857 1.00 41.04 247 VAL A CA 1
ATOM 1738 C C . VAL A 1 247 ? 47.417 28.873 13.757 1.00 39.80 247 VAL A C 1
ATOM 1739 O O . VAL A 1 247 ? 47.927 28.800 12.629 1.00 38.01 247 VAL A O 1
ATOM 1743 N N . ALA A 1 248 ? 46.327 28.199 14.116 1.00 39.41 248 ALA A N 1
ATOM 1744 C CA . ALA A 1 248 ? 45.607 27.358 13.180 1.00 39.71 248 ALA A CA 1
ATOM 1745 C C . ALA A 1 248 ? 45.009 28.242 12.099 1.00 40.27 248 ALA A C 1
ATOM 1746 O O . ALA A 1 248 ? 44.402 29.269 12.425 1.00 40.54 248 ALA A O 1
ATOM 1748 N N . LYS A 1 249 ? 45.178 27.855 10.833 1.00 40.61 249 LYS A N 1
ATOM 1749 C CA . LYS A 1 249 ? 44.633 28.629 9.722 1.00 41.30 249 LYS A CA 1
ATOM 1750 C C . LYS A 1 249 ? 43.407 27.951 9.204 1.00 42.08 249 LYS A C 1
ATOM 1751 O O . LYS A 1 249 ? 43.440 26.767 8.880 1.00 41.39 249 LYS A O 1
ATOM 1757 N N . ARG A 1 250 ? 42.319 28.700 9.073 1.00 42.53 250 ARG A N 1
ATOM 1758 C CA . ARG A 1 250 ? 41.069 28.057 8.688 1.00 43.92 250 ARG A CA 1
ATOM 1759 C C . ARG A 1 250 ? 41.068 27.845 7.161 1.00 42.39 250 ARG A C 1
ATOM 1760 O O . ARG A 1 250 ? 41.703 28.604 6.418 1.00 41.96 250 ARG A O 1
ATOM 1768 N N . LEU A 1 251 ? 40.457 26.750 6.721 1.00 41.49 251 LEU A N 1
ATOM 1769 C CA . LEU A 1 251 ? 40.412 26.371 5.305 1.00 41.89 251 LEU A CA 1
ATOM 1770 C C . LEU A 1 251 ? 38.963 26.335 4.803 1.00 42.08 251 LEU A C 1
ATOM 1771 O O . LEU A 1 251 ? 38.077 25.994 5.557 1.00 40.17 251 LEU A O 1
ATOM 1776 N N . PRO A 1 252 ? 38.739 26.626 3.520 1.00 43.74 252 PRO A N 1
ATOM 1777 C CA . PRO A 1 252 ? 37.374 26.413 2.994 1.00 45.54 252 PRO A CA 1
ATOM 1778 C C . PRO A 1 252 ? 36.982 24.948 3.047 1.00 46.90 252 PRO A C 1
ATOM 1779 O O . PRO A 1 252 ? 37.846 24.077 2.914 1.00 47.57 252 PRO A O 1
ATOM 1783 N N . SER A 1 253 ? 35.701 24.667 3.276 1.00 48.86 253 SER A N 1
ATOM 1784 C CA . SER A 1 253 ? 35.218 23.296 3.286 1.00 50.26 253 SER A CA 1
ATOM 1785 C C . SER A 1 253 ? 35.404 22.730 1.898 1.00 51.66 253 SER A C 1
ATOM 1786 O O . SER A 1 253 ? 35.098 23.405 0.907 1.00 51.83 253 SER A O 1
ATOM 1789 N N . LYS A 1 254 ? 35.927 21.509 1.826 1.00 53.13 254 LYS A N 1
ATOM 1790 C CA . LYS A 1 254 ? 36.011 20.788 0.561 1.00 54.08 254 LYS A CA 1
ATOM 1791 C C . LYS A 1 254 ? 34.590 20.487 0.044 1.00 54.88 254 LYS A C 1
ATOM 1792 O O . LYS A 1 254 ? 33.724 20.039 0.797 1.00 55.37 254 LYS A O 1
ATOM 1798 N N . VAL A 1 255 ? 34.374 20.750 -1.237 1.00 55.63 255 VAL A N 1
ATOM 1799 C CA . VAL A 1 255 ? 33.101 20.511 -1.897 1.00 56.48 255 VAL A CA 1
ATOM 1800 C C . VAL A 1 255 ? 33.173 19.229 -2.729 1.00 56.95 255 VAL A C 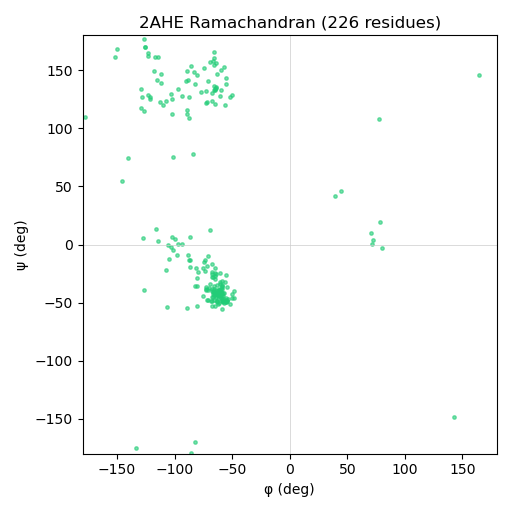1
ATOM 1801 O O . VAL A 1 255 ? 33.895 19.194 -3.722 1.00 56.77 255 VAL A O 1
ATOM 1805 N N . PRO A 1 256 ? 32.430 18.173 -2.325 1.00 58.12 256 PRO A N 1
ATOM 1806 C CA . PRO A 1 256 ? 32.298 16.950 -3.118 1.00 58.55 256 PRO A CA 1
ATOM 1807 C C . PRO A 1 256 ? 31.918 17.201 -4.581 1.00 59.38 256 PRO A C 1
ATOM 1808 O O . PRO A 1 256 ? 30.961 17.936 -4.855 1.00 59.35 256 PRO A O 1
ATOM 1812 N N . LYS A 1 257 ? 32.698 16.601 -5.484 1.00 60.34 257 LYS A N 1
ATOM 1813 C CA . LYS A 1 257 ? 32.452 16.575 -6.940 1.00 60.90 257 LYS A CA 1
ATOM 1814 C C . LYS A 1 257 ? 32.015 17.905 -7.550 1.00 61.67 257 LYS A C 1
ATOM 1815 O O . LYS A 1 257 ? 31.231 17.917 -8.514 1.00 62.79 257 LYS A O 1
#

InterPro domains:
  IPR002946 Intracellular chloride channel [PR01263] (43-58)
  IPR002946 Intracellular chloride channel [PR01263] (85-96)
  IPR002946 Intracellular chloride channel [PR01263] (122-131)
  IPR002946 Intracellular chloride channel [PR01263] (174-182)
  IPR002946 Intracellular chloride channel [PR01263] (184-195)
  IPR002946 Intracellular chloride channel [TIGR00862] (17-252)
  IPR010987 Glutathione S-transferase, C-terminal-like [PS50405] (81-244)
  IPR036249 Thioredoxin-like superfamily [SSF52833] (31-101)
  IPR036282 Glutathione S-transferase, C-terminal domain superfamily [SSF47616] (106-250)
  IPR040079 Glutathione transferase family [SFLDS00019] (33-227)
  IPR053823 CLIC, N-terminal domain [PF22441] (17-102)
  IPR053823 CLIC, N-terminal domain [cd03061] (14-104)

Radius of gyration: 18.59 Å; Cα contacts (8 Å, |Δi|>4): 329; chains: 1; bounding box: 36×49×58 Å

Nearest PDB structures (foldseek):
  2ahe-assembly1_A  TM=1.004E+00  e=2.377E-44  Homo sapiens
  2d2z-assembly2_B  TM=9.817E-01  e=9.500E-39  Homo sapiens
  2d2z-assembly3_C  TM=9.740E-01  e=3.262E-38  Homo sapiens
  1k0m-assembly1_A  TM=9.856E-01  e=5.299E-32  Homo sapiens
  4k0g-assembly1_A  TM=9.746E-01  e=7.418E-32  Homo sapiens

CATH classification: 3.40.30.10 (+1 more: 1.20.1050.10)

B-factor: mean 31.0, std 8.73, range [16.65, 68.64]

Solvent-accessible surface area: 12182 Å² total; per-residue (Å²): 114,30,124,5,56,0,2,0,71,11,10,78,97,17,132,40,49,2,22,19,21,84,2,8,4,0,26,0,0,0,81,21,9,61,7,111,49,56,53,39,38,1,24,59,180,192,60,55,82,96,21,82,124,76,2,95,58,33,137,19,17,0,0,12,24,86,86,108,48,58,69,74,18,76,126,2,23,106,45,0,25,129,64,3,52,72,143,143,27,119,131,4,36,22,177,64,101,114,2,72,91,12,7,66,63,3,49,74,96,0,32,46,1,0,122,23,68,150,60,129,36,28,103,73,51,41,143,12,0,20,141,8,0,92,128,1,14,88,42,0,55,52,113,90,48,128,16,102,1,0,11,16,78,126,6,12,16,6,0,0,26,2,0,0,36,1,9,5,1,56,9,0,0,92,109,20,32,114,15,83,6,36,167,126,21,82,0,0,78,57,0,0,89,34,0,71,88,69,86,24,0,52,92,2,29,13,58,74,156,25,0,38,89,48,27,60,129,53,5,93,163,41,95,104,193,126,109,248

Foldseek 3Di:
DWEKEWEAEDFPVQFHHFQDLLSLLVLLLCVQQVDDYHYGHAHPVCGDPVVCVLPPPADDTWMATNSRIDDDSVVVSVVCLVPSDPDNTDRQAAPLVVLQVQLPPLLVLLLCLQQDADPVCNVVSVVVNLVSLLRNLCQLPDDSPLAAENRGVDHHSSCSNRVSRVVLSQLQCCVAVVDHNDVVSVSVVSRVVSQCPDCSRVVSHDDSVSSNVVCVVRGHHYDDDDDD